Protein AF-A0A7K5N530-F1 (afdb_monomer)

Foldseek 3Di:
DVVLLVVLQVLLCLQPVHGPPLQPDPVVVVVDLLPDQFDFNDDDFDPQSRVSSVLSGDNDPVSRDDPVVSCVRPCNVPQPDDPVVCVVLVVVLVVVVVVVVVVPPDDDDDDDDDDDDDDDDDPDPDDPPDPPDDDDDDDDDDDDDDDDDDDDDPPDDPGDPRPPRSCVRRNVVGDDD

pLDDT: mean 72.59, std 26.07, range [29.81, 98.44]

Sequence (177 aa):
QADIWSLGITAIELAKGEPPHSELHPMKVLFLIPKNNPPTLEGNFSKSLKEFVEACLNKDPSFRPTAKELLKHKFILRNSKKTSYLTDLIDRHKRWKSEQSHDDSSSDDSDTEPDGQASGGSDSGEWIFTIREKDPKNLENGAAQPLELQRNKEKDIPKRPLSQCLSTVISPLFAEV

Structure (mmCIF, N/CA/C/O backbone):
data_AF-A0A7K5N530-F1
#
_entry.id   AF-A0A7K5N530-F1
#
loop_
_atom_site.group_PDB
_atom_site.id
_atom_site.type_symbol
_atom_site.label_atom_id
_atom_site.label_alt_id
_atom_site.label_comp_id
_atom_site.label_asym_id
_atom_site.label_entity_id
_atom_site.label_seq_id
_atom_site.pdbx_PDB_ins_code
_atom_site.Cartn_x
_atom_site.Cartn_y
_atom_site.Cartn_z
_atom_site.occupancy
_atom_site.B_iso_or_equiv
_atom_site.auth_seq_id
_atom_site.auth_comp_id
_atom_site.auth_asym_id
_atom_site.auth_atom_id
_atom_site.pdbx_PDB_model_num
ATOM 1 N N . GLN A 1 1 ? -4.501 -2.580 -14.021 1.00 87.88 1 GLN A N 1
ATOM 2 C CA . GLN A 1 1 ? -3.514 -3.390 -13.261 1.00 87.88 1 GLN A CA 1
ATOM 3 C C . GLN A 1 1 ? -2.222 -2.652 -12.935 1.00 87.88 1 GLN A C 1
ATOM 5 O O . GLN A 1 1 ? -1.605 -2.955 -11.916 1.00 87.88 1 GLN A O 1
ATOM 10 N N . ALA A 1 2 ? -1.803 -1.679 -13.751 1.00 95.38 2 ALA A N 1
ATOM 11 C CA . ALA A 1 2 ? -0.758 -0.742 -13.342 1.00 95.38 2 ALA A CA 1
ATOM 12 C C . ALA A 1 2 ? -1.137 -0.019 -12.033 1.00 95.38 2 ALA A C 1
ATOM 14 O O . ALA A 1 2 ? -0.316 0.054 -11.129 1.00 95.38 2 ALA A O 1
ATOM 15 N N . ASP A 1 3 ? -2.405 0.374 -11.872 1.00 97.75 3 ASP A N 1
ATOM 16 C CA . ASP A 1 3 ? -2.883 1.084 -10.672 1.00 97.75 3 ASP A CA 1
ATOM 17 C C . ASP A 1 3 ? -2.709 0.287 -9.374 1.00 97.75 3 ASP A C 1
ATOM 19 O O . ASP A 1 3 ? -2.384 0.857 -8.341 1.00 97.75 3 ASP A O 1
ATOM 23 N N . ILE A 1 4 ? -2.876 -1.040 -9.422 1.00 98.44 4 ILE A N 1
ATOM 24 C CA . ILE A 1 4 ? -2.679 -1.912 -8.255 1.00 98.44 4 ILE A CA 1
ATOM 25 C C . ILE A 1 4 ? -1.206 -1.944 -7.843 1.00 98.44 4 ILE A C 1
ATOM 27 O O . ILE A 1 4 ? -0.894 -1.936 -6.656 1.00 98.44 4 ILE A O 1
ATOM 31 N N . TRP A 1 5 ? -0.293 -1.909 -8.814 1.00 97.25 5 TRP A N 1
ATOM 32 C CA . TRP A 1 5 ? 1.129 -1.776 -8.514 1.00 97.25 5 TRP A CA 1
ATOM 33 C C . TRP A 1 5 ? 1.430 -0.423 -7.877 1.00 97.25 5 TRP A C 1
ATOM 35 O O . TRP A 1 5 ? 2.069 -0.374 -6.829 1.00 97.25 5 TRP A O 1
ATOM 45 N N . SER A 1 6 ? 0.927 0.665 -8.464 1.00 98.00 6 SER A N 1
ATOM 46 C CA . SER A 1 6 ? 1.094 2.007 -7.901 1.00 98.00 6 SER A CA 1
ATOM 47 C C . SER A 1 6 ? 0.535 2.096 -6.479 1.00 98.00 6 SER A C 1
ATOM 49 O O . SER A 1 6 ? 1.193 2.658 -5.613 1.00 98.00 6 SER A O 1
ATOM 51 N N . LEU A 1 7 ? -0.603 1.451 -6.197 1.00 98.38 7 LEU A N 1
ATOM 52 C CA . LEU A 1 7 ? -1.159 1.341 -4.847 1.00 98.38 7 LEU A CA 1
ATOM 53 C C . LEU A 1 7 ? -0.202 0.636 -3.873 1.00 98.38 7 LEU A C 1
ATOM 55 O O . LEU A 1 7 ? -0.048 1.090 -2.743 1.00 98.38 7 LEU A O 1
ATOM 59 N N . GLY A 1 8 ? 0.455 -0.448 -4.296 1.00 98.25 8 GLY A N 1
ATOM 60 C CA . GLY A 1 8 ? 1.469 -1.130 -3.486 1.00 98.25 8 GLY A CA 1
ATO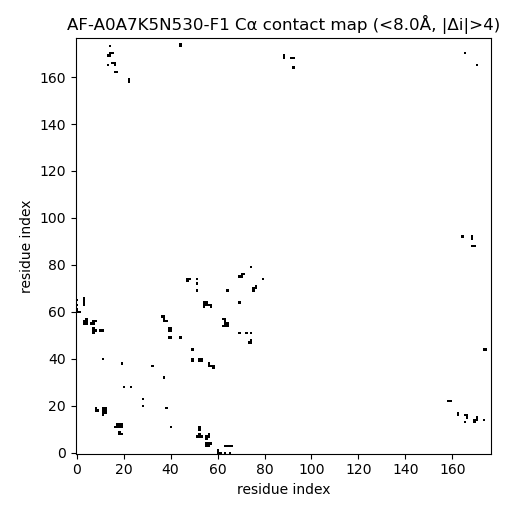M 61 C C . GLY A 1 8 ? 2.666 -0.231 -3.163 1.00 98.25 8 GLY A C 1
ATOM 62 O O . GLY A 1 8 ? 3.131 -0.211 -2.024 1.00 98.25 8 GLY A O 1
ATOM 63 N N . ILE A 1 9 ? 3.119 0.566 -4.137 1.00 98.00 9 ILE A N 1
ATOM 64 C CA . ILE A 1 9 ? 4.182 1.561 -3.932 1.00 98.00 9 ILE A CA 1
ATOM 65 C C . ILE A 1 9 ? 3.728 2.657 -2.960 1.00 98.00 9 ILE A C 1
ATOM 67 O O . ILE A 1 9 ? 4.447 2.946 -2.005 1.00 98.00 9 ILE A O 1
ATOM 71 N N . THR A 1 10 ? 2.522 3.204 -3.133 1.00 97.94 10 THR A N 1
ATOM 72 C CA . THR A 1 10 ? 1.941 4.190 -2.207 1.00 97.94 10 THR A CA 1
ATOM 73 C C . THR A 1 10 ? 1.761 3.613 -0.803 1.00 97.94 10 THR A C 1
ATOM 75 O O . THR A 1 10 ? 1.961 4.316 0.179 1.00 97.94 10 THR A O 1
ATOM 78 N N . ALA A 1 11 ? 1.432 2.328 -0.657 1.00 97.62 11 ALA A N 1
ATOM 79 C CA . ALA A 1 11 ? 1.348 1.694 0.657 1.00 97.62 11 ALA A CA 1
ATOM 80 C C . ALA A 1 11 ? 2.715 1.644 1.366 1.00 97.62 11 ALA A C 1
ATOM 82 O O . ALA A 1 11 ? 2.782 1.894 2.570 1.00 97.62 11 ALA A O 1
ATOM 83 N N . ILE A 1 12 ? 3.803 1.374 0.630 1.00 97.38 12 ILE A N 1
ATOM 84 C CA . ILE A 1 12 ? 5.170 1.476 1.168 1.00 97.38 12 ILE A CA 1
ATOM 85 C C . ILE A 1 12 ? 5.486 2.927 1.550 1.00 97.38 12 ILE A C 1
ATOM 87 O O . ILE A 1 12 ? 5.998 3.169 2.640 1.00 97.38 12 ILE A O 1
ATOM 91 N N . GLU A 1 13 ? 5.145 3.885 0.690 1.00 96.69 13 GLU A N 1
ATOM 92 C CA . GLU A 1 13 ? 5.354 5.315 0.937 1.00 96.69 13 GLU A CA 1
ATOM 93 C C . GLU A 1 13 ? 4.599 5.808 2.177 1.00 96.69 13 GLU A C 1
ATOM 95 O O . GLU A 1 13 ? 5.169 6.516 2.997 1.00 96.69 13 GLU A O 1
ATOM 100 N N . LEU A 1 14 ? 3.352 5.386 2.390 1.00 95.75 14 LEU A N 1
ATOM 101 C CA . LEU A 1 14 ? 2.593 5.735 3.594 1.00 95.75 14 LEU A CA 1
ATOM 102 C C . LEU A 1 14 ? 3.212 5.144 4.867 1.00 95.75 14 LEU A C 1
ATOM 104 O O . LEU A 1 14 ? 3.132 5.759 5.929 1.00 95.75 14 LEU A O 1
ATOM 108 N N . ALA A 1 15 ? 3.818 3.959 4.768 1.00 94.25 15 ALA A N 1
ATOM 109 C CA . ALA A 1 15 ? 4.443 3.278 5.897 1.00 94.25 15 ALA A CA 1
ATOM 110 C C . ALA A 1 15 ? 5.839 3.833 6.231 1.00 94.25 15 ALA A C 1
ATOM 112 O O . ALA A 1 15 ? 6.215 3.877 7.401 1.00 94.25 15 ALA A O 1
ATOM 113 N N . LYS A 1 16 ? 6.615 4.237 5.216 1.00 93.56 16 LYS A N 1
ATOM 114 C CA . LYS A 1 16 ? 8.021 4.659 5.361 1.00 93.56 16 LYS A CA 1
ATOM 115 C C . LYS A 1 16 ? 8.254 6.164 5.187 1.00 93.56 16 LYS A C 1
ATOM 117 O O . LYS A 1 16 ? 9.320 6.648 5.543 1.00 93.56 16 LYS A O 1
ATOM 122 N N . GLY A 1 17 ? 7.282 6.892 4.647 1.00 92.88 17 GLY A N 1
ATOM 123 C CA . GLY A 1 17 ? 7.364 8.312 4.289 1.00 92.88 17 GLY A CA 1
ATOM 124 C C . GLY A 1 17 ? 7.880 8.590 2.872 1.00 92.88 17 GLY A C 1
ATOM 125 O O . GLY A 1 17 ? 7.792 9.728 2.420 1.00 92.88 17 GLY A O 1
ATOM 126 N N . GLU A 1 18 ? 8.402 7.581 2.171 1.00 92.19 18 GLU A N 1
ATOM 127 C CA . GLU A 1 18 ? 8.969 7.720 0.827 1.00 92.19 18 GLU A CA 1
ATOM 128 C C . GLU A 1 18 ? 8.825 6.430 0.000 1.00 92.19 18 GLU A C 1
ATOM 130 O O . GLU A 1 18 ? 8.803 5.327 0.567 1.00 92.19 18 GLU A O 1
ATOM 135 N N . PRO A 1 19 ? 8.723 6.534 -1.337 1.00 94.62 19 PRO A N 1
ATOM 136 C CA . PRO A 1 19 ? 8.688 5.365 -2.204 1.00 94.62 19 PRO A CA 1
ATOM 137 C C . PRO A 1 19 ? 10.065 4.676 -2.274 1.00 94.62 19 PRO A C 1
ATOM 139 O O . PRO A 1 19 ? 11.092 5.294 -1.992 1.00 94.62 19 PRO A O 1
ATOM 142 N N . PRO A 1 20 ? 10.130 3.404 -2.708 1.00 93.75 20 PRO A N 1
ATOM 143 C CA . PRO A 1 20 ? 11.403 2.740 -2.971 1.00 93.75 20 PRO A CA 1
ATOM 144 C C . PRO A 1 20 ? 12.244 3.514 -3.995 1.00 93.75 20 PRO A C 1
ATOM 146 O O . PRO A 1 20 ? 11.717 3.947 -5.021 1.00 93.75 20 PRO A O 1
ATOM 149 N N . HIS A 1 21 ? 13.554 3.606 -3.754 1.00 92.38 21 HIS A N 1
ATOM 150 C CA . HIS A 1 21 ? 14.516 4.307 -4.614 1.00 92.38 21 HIS A CA 1
ATOM 151 C C . HIS A 1 21 ? 14.288 5.829 -4.733 1.00 92.38 21 HIS A C 1
ATOM 153 O O . HIS A 1 21 ? 14.667 6.419 -5.750 1.00 92.38 21 HIS A O 1
ATOM 159 N N . SER A 1 22 ? 13.664 6.466 -3.737 1.00 92.00 22 SER A N 1
ATOM 160 C CA . SER A 1 22 ? 13.428 7.920 -3.684 1.00 92.00 22 SER A CA 1
ATOM 161 C C . SER A 1 22 ? 14.713 8.747 -3.826 1.00 92.00 22 SER A C 1
ATOM 163 O O . SER A 1 22 ? 14.685 9.869 -4.335 1.00 92.00 22 SER A O 1
ATOM 165 N N . GLU A 1 23 ? 15.846 8.183 -3.418 1.00 91.81 23 GLU A N 1
ATOM 166 C CA . GLU A 1 23 ? 17.178 8.775 -3.458 1.00 91.81 23 GLU A CA 1
ATOM 167 C C . GLU A 1 23 ? 17.855 8.697 -4.837 1.00 91.81 23 GLU A C 1
ATOM 169 O O . GLU A 1 23 ? 18.857 9.373 -5.085 1.00 91.81 23 GLU A O 1
ATOM 174 N N . LEU A 1 24 ? 17.339 7.865 -5.747 1.00 92.56 24 LEU A N 1
ATOM 175 C CA . LEU A 1 24 ? 17.930 7.661 -7.065 1.00 92.56 24 LEU A CA 1
ATOM 176 C C . LEU A 1 24 ? 17.398 8.665 -8.092 1.00 92.56 24 LEU A C 1
ATOM 178 O O . LEU A 1 24 ? 16.233 9.053 -8.095 1.00 92.56 24 LEU A O 1
ATOM 182 N N . HIS A 1 25 ? 18.251 9.027 -9.055 1.00 94.50 25 HIS A N 1
ATOM 183 C CA . HIS A 1 25 ? 17.836 9.856 -10.185 1.00 94.50 25 HIS A CA 1
ATOM 184 C C . HIS A 1 25 ? 16.708 9.166 -10.987 1.00 94.50 25 HIS A C 1
ATOM 186 O O . HIS A 1 25 ? 16.870 7.987 -11.329 1.00 94.50 25 HIS A O 1
ATOM 192 N N . PRO A 1 26 ? 15.621 9.864 -11.384 1.00 92.62 26 PRO A N 1
ATOM 193 C CA . PRO A 1 26 ? 14.459 9.248 -12.039 1.00 92.62 26 PRO A CA 1
ATOM 194 C C . PRO A 1 26 ? 14.813 8.382 -13.256 1.00 92.62 26 PRO A C 1
ATOM 196 O O . PRO A 1 26 ? 14.324 7.263 -13.390 1.00 92.62 26 PRO A O 1
ATOM 199 N N . MET A 1 27 ? 15.757 8.840 -14.087 1.00 94.56 27 MET A N 1
ATOM 200 C CA . MET A 1 27 ? 16.232 8.077 -15.253 1.00 94.56 27 MET A CA 1
ATOM 201 C C . MET A 1 27 ? 16.867 6.726 -14.887 1.00 94.56 27 MET A C 1
ATOM 203 O O . MET A 1 27 ? 16.755 5.774 -15.652 1.00 94.56 27 MET A O 1
ATOM 207 N N . LYS A 1 28 ? 17.514 6.606 -13.718 1.00 93.25 28 LYS A N 1
ATOM 208 C CA . LYS A 1 28 ? 18.101 5.340 -13.250 1.00 93.25 28 LYS A CA 1
ATOM 209 C C . LYS A 1 28 ? 17.006 4.347 -12.858 1.00 93.25 28 LYS A C 1
ATOM 211 O O . LYS A 1 28 ? 17.108 3.159 -13.164 1.00 93.25 28 LYS A O 1
ATOM 216 N N . VAL A 1 29 ? 15.946 4.839 -12.220 1.00 92.44 29 VAL A N 1
ATOM 217 C CA . VAL A 1 29 ? 14.825 4.026 -11.729 1.00 92.44 29 VAL A CA 1
ATOM 218 C C . VAL A 1 29 ? 14.077 3.338 -12.878 1.00 92.44 29 VAL A C 1
ATOM 220 O O . VAL A 1 29 ? 13.696 2.175 -12.732 1.00 92.44 29 VAL A O 1
ATOM 223 N N . LEU A 1 30 ? 13.971 3.988 -14.046 1.00 91.44 30 LEU A N 1
ATOM 224 C CA . LEU A 1 30 ? 13.354 3.413 -15.254 1.00 91.44 30 LEU A CA 1
ATOM 225 C C . LEU A 1 30 ? 13.984 2.077 -15.683 1.00 91.44 30 LEU A C 1
ATOM 227 O O . LEU A 1 30 ? 13.286 1.198 -16.181 1.00 91.44 30 LEU A O 1
ATOM 231 N N . PHE A 1 31 ? 15.288 1.897 -15.457 1.00 92.56 31 PHE A N 1
ATOM 232 C CA . PHE A 1 31 ? 15.985 0.648 -15.779 1.00 92.56 31 PHE A CA 1
ATOM 233 C C . PHE A 1 31 ? 15.973 -0.365 -14.632 1.00 92.56 31 PHE A C 1
ATOM 235 O O . PHE A 1 31 ? 16.091 -1.566 -14.882 1.00 92.56 31 PHE A O 1
ATOM 242 N N . LEU A 1 32 ? 15.852 0.099 -13.386 1.00 90.75 32 LEU A N 1
ATOM 243 C CA . LEU A 1 32 ? 15.886 -0.763 -12.204 1.00 90.75 32 LEU A CA 1
ATOM 244 C C . LEU A 1 32 ? 14.557 -1.478 -11.968 1.00 90.75 32 LEU A C 1
ATOM 246 O O . LEU A 1 32 ? 14.574 -2.671 -11.679 1.00 90.75 32 LEU A O 1
ATOM 250 N N . ILE A 1 33 ? 13.419 -0.793 -12.124 1.00 91.88 33 ILE A N 1
ATOM 251 C CA . ILE A 1 33 ? 12.095 -1.379 -11.844 1.00 91.88 33 ILE A CA 1
ATOM 252 C C . ILE A 1 33 ? 11.833 -2.652 -12.673 1.00 91.88 33 ILE A C 1
ATOM 254 O O . ILE A 1 33 ? 11.419 -3.659 -12.091 1.00 91.88 33 ILE A O 1
ATOM 258 N N . PRO A 1 34 ? 12.094 -2.684 -13.997 1.00 90.38 34 PRO A N 1
ATOM 259 C CA . PRO A 1 34 ? 11.862 -3.901 -14.771 1.00 90.38 34 PRO A CA 1
ATOM 260 C C . PRO A 1 34 ? 12.809 -5.045 -14.377 1.00 90.38 34 PRO A C 1
ATOM 262 O O . PRO A 1 34 ? 12.386 -6.204 -14.338 1.00 90.38 34 PRO A O 1
ATOM 265 N N . LYS A 1 35 ? 14.074 -4.725 -14.059 1.00 90.12 35 LYS A N 1
ATOM 266 C CA . LYS A 1 35 ? 15.154 -5.701 -13.826 1.00 90.12 35 LYS A CA 1
ATOM 267 C C . LYS A 1 35 ? 15.143 -6.311 -12.427 1.00 90.12 35 LYS A C 1
ATOM 269 O O . LYS A 1 35 ? 15.355 -7.511 -12.289 1.00 90.12 35 LYS A O 1
ATOM 274 N N . ASN A 1 36 ? 14.905 -5.504 -11.401 1.00 92.19 36 ASN A N 1
ATOM 275 C CA . ASN A 1 36 ? 14.986 -5.948 -10.014 1.00 92.19 36 ASN A CA 1
ATOM 276 C C . ASN A 1 36 ? 13.735 -6.724 -9.604 1.00 92.19 36 ASN A C 1
ATOM 278 O O . ASN A 1 36 ? 12.671 -6.580 -10.208 1.00 92.19 36 ASN A O 1
ATOM 282 N N . ASN A 1 37 ? 13.843 -7.524 -8.546 1.00 94.56 37 ASN A N 1
ATOM 283 C CA . ASN A 1 37 ? 12.669 -8.098 -7.893 1.00 94.56 37 ASN A CA 1
ATOM 284 C C . ASN A 1 37 ? 11.738 -6.986 -7.375 1.00 94.56 37 ASN A C 1
ATOM 286 O O . ASN A 1 37 ? 12.206 -5.869 -7.131 1.00 94.56 37 ASN A O 1
ATOM 290 N N . PRO A 1 38 ? 10.429 -7.259 -7.230 1.00 95.00 38 PRO A N 1
ATOM 291 C CA . PRO A 1 38 ? 9.513 -6.283 -6.662 1.00 95.00 38 PRO A CA 1
ATOM 292 C C . PRO A 1 38 ? 9.966 -5.822 -5.275 1.00 95.00 38 PRO A C 1
ATOM 294 O O . PRO A 1 38 ? 10.528 -6.625 -4.526 1.00 95.00 38 PRO A O 1
ATOM 297 N N . PRO A 1 39 ? 9.728 -4.551 -4.918 1.00 95.44 39 PRO A N 1
ATOM 298 C CA . PRO A 1 39 ? 10.068 -4.072 -3.592 1.00 95.44 39 PRO A CA 1
ATOM 299 C C . PRO A 1 39 ? 9.186 -4.738 -2.529 1.00 95.44 39 PRO A C 1
ATOM 301 O O . PRO A 1 39 ? 8.001 -4.986 -2.747 1.00 95.44 39 PRO A O 1
ATOM 304 N N . THR A 1 40 ? 9.769 -4.995 -1.363 1.00 96.00 40 THR A N 1
ATOM 305 C CA . THR A 1 40 ? 9.098 -5.558 -0.186 1.00 96.00 40 THR A CA 1
ATOM 306 C C . THR A 1 40 ? 9.021 -4.519 0.930 1.00 96.00 40 THR A C 1
ATOM 308 O O . THR A 1 40 ? 9.853 -3.613 1.030 1.00 96.00 40 THR A O 1
ATOM 311 N N . LEU A 1 41 ? 8.003 -4.630 1.790 1.00 96.06 41 LEU A N 1
ATOM 312 C CA . LEU A 1 41 ? 7.898 -3.786 2.978 1.00 96.06 41 LEU A CA 1
ATOM 313 C C . LEU A 1 41 ? 8.742 -4.367 4.123 1.00 96.06 41 LEU A C 1
ATOM 315 O O . LEU A 1 41 ? 8.293 -5.227 4.886 1.00 96.06 41 LEU A O 1
ATOM 319 N N . GLU A 1 42 ? 9.968 -3.869 4.239 1.00 92.38 42 GLU A N 1
ATOM 320 C CA . GLU A 1 42 ? 10.908 -4.216 5.309 1.00 92.38 42 GLU A CA 1
ATOM 321 C C . GLU A 1 42 ? 10.636 -3.442 6.609 1.00 92.38 42 GLU A C 1
ATOM 323 O O . GLU A 1 42 ? 10.088 -2.342 6.585 1.00 92.38 42 GLU A O 1
ATOM 328 N N . GLY A 1 43 ? 11.061 -3.996 7.749 1.00 92.69 43 GLY A N 1
ATOM 329 C CA . GLY A 1 43 ? 10.919 -3.372 9.072 1.00 92.69 43 GLY A CA 1
ATOM 330 C C . GLY A 1 43 ? 9.798 -3.960 9.936 1.00 92.69 43 GLY A C 1
ATOM 331 O O . GLY A 1 43 ? 9.229 -5.015 9.624 1.00 92.69 43 GLY A O 1
ATOM 332 N N . ASN A 1 44 ? 9.502 -3.292 11.054 1.00 94.62 44 ASN A N 1
ATOM 333 C CA . ASN A 1 44 ? 8.550 -3.765 12.061 1.00 94.62 44 ASN A CA 1
ATOM 334 C C . ASN A 1 44 ? 7.105 -3.350 11.732 1.00 94.62 44 ASN A C 1
ATOM 336 O O . ASN A 1 44 ? 6.521 -2.498 12.390 1.00 94.62 44 ASN A O 1
ATOM 340 N N . PHE A 1 45 ? 6.548 -3.950 10.681 1.00 95.88 45 PHE A N 1
ATOM 341 C CA . PHE A 1 45 ? 5.160 -3.755 10.258 1.00 95.88 45 PHE A CA 1
ATOM 342 C C . PHE A 1 45 ? 4.351 -5.042 10.407 1.00 95.88 45 PHE A C 1
ATOM 344 O O . PHE A 1 45 ? 4.901 -6.143 10.288 1.00 95.88 45 PHE A O 1
ATOM 351 N N . SER A 1 46 ? 3.032 -4.911 10.590 1.00 96.25 46 SER A N 1
ATOM 352 C CA . SER A 1 46 ? 2.144 -6.072 10.710 1.00 96.25 46 SER A CA 1
ATOM 353 C C . SER A 1 46 ? 2.272 -7.006 9.502 1.00 96.25 46 SER A C 1
ATOM 355 O O . SER A 1 46 ? 2.342 -6.566 8.348 1.00 96.25 46 SER A O 1
ATOM 357 N N . LYS A 1 47 ? 2.231 -8.322 9.750 1.00 96.44 47 LYS A N 1
ATOM 358 C CA . LYS A 1 47 ? 2.293 -9.337 8.685 1.00 96.44 47 LYS A CA 1
ATOM 359 C C . LYS A 1 47 ? 1.233 -9.096 7.605 1.00 96.44 47 LYS A C 1
ATOM 361 O O . LYS A 1 47 ? 1.517 -9.219 6.422 1.00 96.44 47 LYS A O 1
ATOM 366 N N . SER A 1 48 ? 0.030 -8.685 8.015 1.00 96.81 48 SER A N 1
ATOM 367 C CA . SER A 1 48 ? -1.073 -8.419 7.088 1.00 96.81 48 SER A CA 1
ATOM 368 C C . SER A 1 48 ? -0.791 -7.268 6.117 1.00 96.81 48 SER A C 1
ATOM 370 O O . SER A 1 48 ? -1.223 -7.339 4.969 1.00 96.81 48 SER A O 1
ATOM 372 N N . LEU A 1 49 ? -0.056 -6.235 6.548 1.00 97.62 49 LEU A N 1
ATOM 373 C CA . LEU A 1 49 ? 0.354 -5.134 5.676 1.00 97.62 49 LEU A CA 1
ATOM 374 C C . LEU A 1 49 ? 1.441 -5.591 4.696 1.00 97.62 49 LEU A C 1
ATOM 376 O O . LEU A 1 49 ? 1.356 -5.275 3.513 1.00 97.62 49 LEU A O 1
ATOM 380 N N . LYS A 1 50 ? 2.414 -6.389 5.156 1.00 97.94 50 LYS A N 1
ATOM 381 C CA . LYS A 1 50 ? 3.441 -6.974 4.277 1.00 97.94 50 LYS A CA 1
ATOM 382 C C . LYS A 1 50 ? 2.816 -7.851 3.186 1.00 97.94 50 LYS A C 1
ATOM 384 O O . LYS A 1 50 ? 3.116 -7.652 2.015 1.00 97.94 50 LYS A O 1
ATOM 389 N N . GLU A 1 51 ? 1.877 -8.725 3.558 1.00 97.88 51 GLU A N 1
ATOM 390 C CA . GLU A 1 51 ? 1.111 -9.563 2.618 1.00 97.88 51 GLU A CA 1
ATOM 391 C C . GLU A 1 51 ? 0.283 -8.713 1.628 1.00 97.88 51 GLU A C 1
ATOM 393 O O . GLU A 1 51 ? 0.201 -9.039 0.447 1.00 97.88 51 GLU A O 1
ATOM 398 N N . PHE A 1 52 ? -0.304 -7.593 2.078 1.00 98.44 52 PHE A N 1
ATOM 399 C CA . PHE A 1 52 ? -1.049 -6.675 1.203 1.00 98.44 52 PHE A CA 1
ATOM 400 C C . PHE A 1 52 ? -0.146 -6.012 0.153 1.00 98.44 52 PHE A C 1
ATOM 402 O O . PHE A 1 52 ? -0.518 -5.926 -1.018 1.00 98.44 52 PHE A O 1
ATOM 409 N N . VAL A 1 53 ? 1.039 -5.553 0.567 1.00 98.31 53 VAL A N 1
ATOM 410 C CA . VAL A 1 53 ? 2.038 -4.949 -0.327 1.00 98.31 53 VAL A CA 1
ATOM 411 C C . VAL A 1 53 ? 2.548 -5.981 -1.333 1.00 98.31 53 VAL A C 1
ATOM 413 O O . VAL A 1 53 ? 2.576 -5.700 -2.529 1.00 98.31 53 VAL A O 1
ATOM 416 N N . GLU A 1 54 ? 2.874 -7.191 -0.876 1.00 98.00 54 GLU A N 1
ATOM 417 C CA . GLU A 1 54 ? 3.327 -8.291 -1.734 1.00 98.00 54 GLU A CA 1
ATOM 418 C C . GLU A 1 54 ? 2.279 -8.665 -2.795 1.00 98.00 54 GLU A C 1
ATOM 420 O O . GLU A 1 54 ? 2.612 -8.801 -3.973 1.00 98.00 54 GLU A O 1
ATOM 425 N N . ALA A 1 55 ? 0.999 -8.746 -2.413 1.00 97.81 55 ALA A N 1
ATOM 426 C CA . ALA A 1 55 ? -0.090 -9.021 -3.350 1.00 97.81 55 ALA A CA 1
ATOM 427 C C . ALA A 1 55 ? -0.223 -7.934 -4.434 1.00 97.81 55 ALA A C 1
ATOM 429 O O . ALA A 1 55 ? -0.478 -8.242 -5.601 1.00 97.81 55 ALA A O 1
ATOM 430 N N . CYS A 1 56 ? -0.035 -6.662 -4.067 1.00 98.25 56 CYS A N 1
ATOM 431 C CA . CYS A 1 56 ? -0.061 -5.546 -5.014 1.00 98.25 56 CYS A CA 1
ATOM 432 C C . CYS A 1 56 ? 1.144 -5.559 -5.972 1.00 98.25 56 CYS A C 1
ATOM 434 O O . CYS A 1 56 ? 1.008 -5.235 -7.156 1.00 98.25 56 CYS A O 1
ATOM 436 N N . LEU A 1 57 ? 2.322 -5.937 -5.471 1.00 97.69 57 LEU A N 1
ATOM 437 C CA . LEU A 1 57 ? 3.606 -5.823 -6.164 1.00 97.69 57 LEU A CA 1
ATOM 438 C C . LEU A 1 57 ? 4.043 -7.124 -6.850 1.00 97.69 57 LEU A C 1
ATOM 440 O O . LEU A 1 57 ? 5.215 -7.487 -6.855 1.00 97.69 57 LEU A O 1
ATOM 444 N N . ASN A 1 58 ? 3.115 -7.821 -7.504 1.00 96.25 58 ASN A N 1
ATOM 445 C CA . ASN A 1 58 ? 3.474 -8.962 -8.343 1.00 96.25 58 ASN A CA 1
ATOM 446 C C . ASN A 1 58 ? 3.998 -8.495 -9.716 1.00 96.25 58 ASN A C 1
ATOM 448 O O . ASN A 1 58 ? 3.410 -7.603 -10.336 1.00 96.25 58 ASN A O 1
ATOM 452 N N . LYS A 1 59 ? 5.092 -9.083 -10.227 1.00 92.88 59 LYS A N 1
ATOM 453 C CA . LYS A 1 59 ? 5.604 -8.753 -11.573 1.00 92.88 59 LYS A CA 1
ATOM 454 C C . LYS A 1 59 ? 4.572 -9.054 -12.656 1.00 92.88 59 LYS A C 1
ATOM 456 O O . LYS A 1 59 ? 4.407 -8.232 -13.553 1.00 92.88 59 LYS A O 1
ATOM 461 N N . ASP A 1 60 ? 3.870 -10.179 -12.547 1.00 95.31 60 ASP A N 1
ATOM 462 C CA . ASP A 1 60 ? 2.800 -10.531 -13.475 1.00 95.31 60 ASP A CA 1
ATOM 463 C C . ASP A 1 60 ? 1.527 -9.737 -13.123 1.00 95.31 60 ASP A C 1
ATOM 465 O O . ASP A 1 60 ? 0.986 -9.890 -12.021 1.00 95.31 60 ASP A O 1
ATOM 469 N N . PRO A 1 61 ? 1.015 -8.888 -14.032 1.00 96.31 61 PRO A N 1
ATOM 470 C CA . PRO A 1 61 ? -0.220 -8.143 -13.807 1.00 96.31 61 PRO A CA 1
ATOM 471 C C . PRO A 1 61 ? -1.441 -9.035 -13.556 1.00 96.31 61 PRO A C 1
ATOM 473 O O . PRO A 1 61 ? -2.383 -8.583 -12.907 1.00 96.31 61 PRO A O 1
ATOM 476 N N . SER A 1 62 ? -1.442 -10.270 -14.062 1.00 96.75 62 SER A N 1
ATOM 477 C CA . SER A 1 62 ? -2.567 -11.211 -13.963 1.00 96.75 62 SER A CA 1
ATOM 478 C C . SER A 1 62 ? -2.706 -11.805 -12.562 1.00 96.75 62 SER A C 1
ATOM 480 O O . SER A 1 62 ? -3.813 -12.133 -12.147 1.00 96.75 62 SER A O 1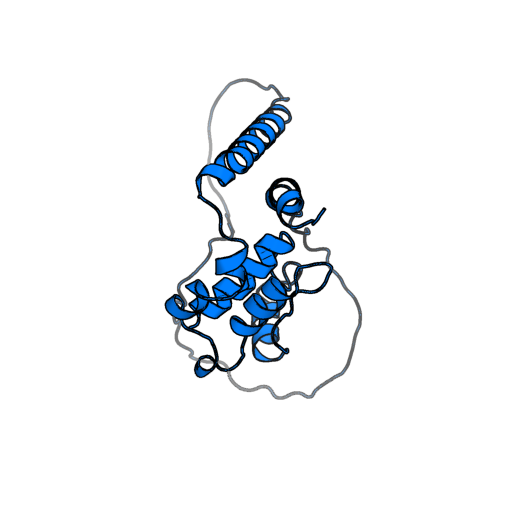
ATOM 482 N N . PHE A 1 63 ? -1.598 -11.910 -11.818 1.00 97.06 63 PHE A N 1
ATOM 483 C CA . PHE A 1 63 ? -1.599 -12.397 -10.434 1.00 97.06 63 PHE A CA 1
ATOM 484 C C . PHE A 1 63 ? -1.904 -11.310 -9.403 1.00 97.06 63 PHE A C 1
ATOM 486 O O . PHE A 1 63 ? -2.074 -11.614 -8.223 1.00 97.06 63 PHE A O 1
ATOM 493 N N . ARG A 1 64 ? -1.993 -10.043 -9.819 1.00 98.25 64 ARG A N 1
ATOM 494 C CA . ARG A 1 64 ? -2.413 -8.967 -8.921 1.00 98.25 64 ARG A CA 1
ATOM 495 C C . ARG A 1 64 ? -3.928 -9.048 -8.708 1.00 98.25 64 ARG A C 1
ATOM 497 O O . ARG A 1 64 ? -4.666 -9.119 -9.691 1.00 98.25 64 ARG A O 1
ATOM 504 N N . PRO A 1 65 ? -4.427 -8.967 -7.469 1.00 98.12 65 PRO A N 1
ATOM 505 C CA . PRO A 1 65 ? -5.859 -8.894 -7.216 1.00 98.12 65 PRO A CA 1
ATOM 506 C C . PRO A 1 65 ? -6.452 -7.594 -7.770 1.00 98.12 65 PRO A C 1
ATOM 508 O O . PRO A 1 65 ? -5.786 -6.563 -7.888 1.00 98.12 65 PRO A O 1
ATOM 511 N N . THR A 1 66 ? -7.740 -7.619 -8.076 1.00 98.38 66 THR A N 1
ATOM 512 C CA . THR A 1 66 ? -8.506 -6.417 -8.407 1.00 98.38 66 THR A CA 1
ATOM 513 C C . THR A 1 66 ? -8.704 -5.537 -7.170 1.00 98.38 66 THR A C 1
ATOM 515 O O . THR A 1 66 ? -8.688 -6.007 -6.031 1.00 98.38 66 THR A O 1
ATOM 518 N N . ALA A 1 67 ? -9.003 -4.251 -7.373 1.00 98.12 67 ALA A N 1
ATOM 519 C CA . ALA A 1 67 ? -9.324 -3.344 -6.267 1.00 98.12 67 ALA A CA 1
ATOM 520 C C . ALA A 1 67 ? -10.490 -3.867 -5.401 1.00 98.12 67 ALA A C 1
ATOM 522 O O . ALA A 1 67 ? -10.458 -3.773 -4.175 1.00 98.12 67 ALA A O 1
ATOM 523 N N . LYS A 1 68 ? -11.498 -4.491 -6.028 1.00 98.06 68 LYS A N 1
ATOM 524 C CA . LYS A 1 68 ? -12.650 -5.087 -5.333 1.00 98.06 68 LYS A CA 1
ATOM 525 C C . LYS A 1 68 ? -12.251 -6.260 -4.431 1.00 98.06 68 LYS A C 1
ATOM 527 O O . LYS A 1 68 ? -12.870 -6.460 -3.388 1.00 98.06 68 LYS A O 1
ATOM 532 N N . GLU A 1 69 ? -11.244 -7.034 -4.821 1.00 98.00 69 GLU A N 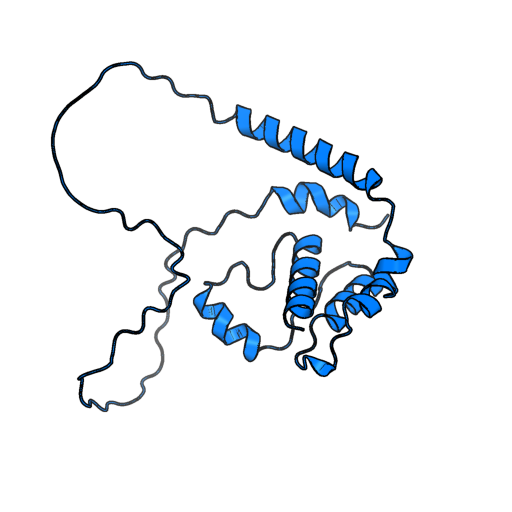1
ATOM 533 C CA . GLU A 1 69 ? -10.700 -8.126 -4.007 1.00 98.00 69 GLU A CA 1
ATOM 534 C C . GLU A 1 69 ? -9.815 -7.593 -2.879 1.00 98.00 69 GLU A C 1
ATOM 536 O O . GLU A 1 69 ? -9.938 -8.057 -1.746 1.00 98.00 69 GLU A O 1
ATOM 541 N N . LEU A 1 70 ? -9.007 -6.560 -3.139 1.00 98.06 70 LEU A N 1
ATOM 542 C CA . LEU A 1 70 ? -8.181 -5.910 -2.115 1.00 98.06 70 LEU A CA 1
ATOM 543 C C . LEU A 1 70 ? -9.002 -5.282 -0.986 1.00 98.06 70 LEU A C 1
ATOM 545 O O . LEU A 1 70 ? -8.575 -5.329 0.166 1.00 98.06 70 LEU A O 1
ATOM 549 N N . LEU A 1 71 ? -10.208 -4.778 -1.269 1.00 97.81 71 LEU A N 1
ATOM 550 C CA . LEU A 1 71 ? -11.135 -4.310 -0.227 1.00 97.81 71 LEU A CA 1
ATOM 551 C C . LEU A 1 71 ? -11.526 -5.413 0.772 1.00 97.81 71 LEU A C 1
ATOM 553 O O . LEU A 1 71 ? -11.916 -5.116 1.899 1.00 97.81 71 LEU A O 1
ATOM 557 N N . LYS A 1 72 ? -11.408 -6.686 0.379 1.00 97.75 72 LYS A N 1
ATOM 558 C CA . LYS A 1 72 ? -11.648 -7.855 1.236 1.00 97.75 72 LYS A CA 1
ATOM 559 C C . LYS A 1 72 ? -10.360 -8.422 1.840 1.00 97.75 72 LYS A C 1
ATOM 561 O O . LYS A 1 72 ? -10.406 -9.442 2.526 1.00 97.75 72 LYS A O 1
ATOM 566 N N . HIS A 1 73 ? -9.207 -7.806 1.584 1.00 98.25 73 HIS A N 1
ATOM 567 C CA . HIS A 1 73 ? -7.937 -8.269 2.125 1.00 98.25 73 HIS A CA 1
ATOM 568 C C . HIS A 1 73 ? -7.920 -8.147 3.655 1.00 98.25 73 HIS A C 1
ATOM 570 O O . HIS A 1 73 ? -8.461 -7.197 4.224 1.00 98.25 73 HIS A O 1
ATOM 576 N N . LYS A 1 74 ? -7.245 -9.085 4.334 1.00 96.56 74 LYS A N 1
ATOM 577 C CA . LYS A 1 74 ? -7.185 -9.156 5.807 1.00 96.56 74 LYS A CA 1
ATOM 578 C C . LYS A 1 74 ? -6.717 -7.844 6.441 1.00 96.56 74 LYS A C 1
ATOM 580 O O . LYS A 1 74 ? -7.225 -7.467 7.490 1.00 96.56 74 LYS A O 1
ATOM 585 N N . PHE A 1 75 ? -5.768 -7.162 5.796 1.00 97.38 75 PHE A N 1
ATOM 586 C CA . PHE A 1 75 ? -5.262 -5.860 6.234 1.00 97.38 75 PHE A CA 1
ATOM 587 C C . PHE A 1 75 ? -6.363 -4.792 6.278 1.00 97.38 75 PHE A C 1
ATOM 589 O O . PHE A 1 75 ? -6.526 -4.138 7.303 1.00 97.38 75 PHE A O 1
ATOM 596 N N . ILE A 1 76 ? -7.146 -4.659 5.204 1.00 97.50 76 ILE A N 1
ATOM 597 C CA . ILE A 1 76 ? -8.227 -3.672 5.102 1.00 97.50 76 ILE A CA 1
ATOM 598 C C . ILE A 1 76 ? -9.343 -4.027 6.088 1.00 97.50 76 ILE A C 1
ATOM 600 O O . ILE A 1 76 ? -9.714 -3.214 6.927 1.00 97.50 76 ILE A O 1
ATOM 604 N N . LEU A 1 77 ? -9.809 -5.278 6.083 1.00 96.31 77 LEU A N 1
ATOM 605 C CA . LEU A 1 77 ? -10.917 -5.699 6.947 1.00 96.31 77 LEU A CA 1
ATOM 606 C C . LEU A 1 77 ? -10.624 -5.560 8.448 1.00 96.31 77 LEU A C 1
ATOM 608 O O . LEU A 1 77 ? -11.544 -5.298 9.217 1.00 96.31 77 LEU A O 1
ATOM 612 N N . ARG A 1 78 ? -9.371 -5.757 8.879 1.00 94.12 78 ARG A N 1
ATOM 613 C CA . ARG A 1 78 ? -9.000 -5.672 10.301 1.00 94.12 78 ARG A CA 1
ATOM 614 C C . ARG A 1 78 ? -8.664 -4.258 10.760 1.00 94.12 78 ARG A C 1
ATOM 616 O O . ARG A 1 78 ? -8.927 -3.938 11.914 1.00 94.12 78 ARG A O 1
ATOM 623 N N . ASN A 1 79 ? -8.077 -3.437 9.889 1.00 92.50 79 ASN A N 1
ATOM 624 C CA . ASN A 1 79 ? -7.481 -2.163 10.301 1.00 92.50 79 ASN A CA 1
ATOM 625 C C . ASN A 1 79 ? -8.252 -0.930 9.812 1.00 92.50 79 ASN A C 1
ATOM 627 O O . ASN A 1 79 ? -8.048 0.159 10.349 1.00 92.50 79 ASN A O 1
ATOM 631 N N . SER A 1 80 ? -9.144 -1.059 8.823 1.00 93.31 80 SER A N 1
ATOM 632 C CA . SER A 1 80 ? -9.935 0.074 8.342 1.00 93.31 80 SER A CA 1
ATOM 633 C C . SER A 1 80 ? -10.968 0.513 9.381 1.00 93.31 80 SER A C 1
ATOM 635 O O . SER A 1 80 ? -11.872 -0.233 9.753 1.00 93.31 80 SER A O 1
ATOM 637 N N . LYS A 1 81 ? -10.840 1.764 9.828 1.00 93.81 81 LYS A N 1
ATOM 638 C CA . LYS A 1 81 ? -11.776 2.446 10.734 1.00 93.81 81 LYS A CA 1
ATOM 639 C C . LYS A 1 81 ? -12.564 3.520 9.974 1.00 93.81 81 LYS A C 1
ATOM 641 O O . LYS A 1 81 ? -12.341 3.753 8.788 1.00 93.81 81 LYS A O 1
ATOM 646 N N . LYS A 1 82 ? -13.501 4.187 10.658 1.00 95.69 82 LYS A N 1
ATOM 647 C CA . LYS A 1 82 ? -14.243 5.328 10.091 1.00 95.69 82 LYS A CA 1
ATOM 648 C C . LYS A 1 82 ? -13.277 6.449 9.687 1.00 95.69 82 LYS A C 1
ATOM 650 O O . LYS A 1 82 ? -12.314 6.725 10.395 1.00 95.69 82 LYS A O 1
ATOM 655 N N . THR A 1 83 ? -13.577 7.149 8.598 1.00 96.06 83 THR A N 1
ATOM 656 C CA . THR A 1 83 ? -12.768 8.285 8.116 1.00 96.06 83 THR A CA 1
ATOM 657 C C . THR A 1 83 ? -12.695 9.436 9.116 1.00 96.06 83 THR A C 1
ATOM 659 O O . THR A 1 83 ? -11.736 10.197 9.095 1.00 96.06 83 THR A O 1
ATOM 662 N N . SER A 1 84 ? -13.654 9.526 10.042 1.00 96.31 84 SER A N 1
ATOM 663 C CA . SER A 1 84 ? -13.637 10.490 11.143 1.00 96.31 84 SER A CA 1
ATOM 664 C C . SER A 1 84 ? -12.381 10.394 12.010 1.00 96.31 84 SER A C 1
ATOM 666 O O . SER A 1 84 ? -11.961 11.402 12.543 1.00 96.31 84 SER A O 1
ATOM 668 N N . TYR A 1 85 ? -11.733 9.227 12.122 1.00 92.62 85 TYR A N 1
ATOM 669 C CA . TYR A 1 85 ? -10.476 9.102 12.875 1.00 92.62 85 TYR A CA 1
ATOM 670 C C . TYR A 1 85 ? -9.296 9.842 12.219 1.00 92.62 85 TYR A C 1
ATOM 672 O O . TYR A 1 85 ? -8.265 10.040 12.854 1.00 92.62 85 TYR A O 1
ATOM 680 N N . LEU A 1 86 ? -9.423 10.256 10.954 1.00 93.62 86 LEU A N 1
ATOM 681 C CA . LEU A 1 86 ? -8.391 11.025 10.258 1.00 93.62 86 LEU A CA 1
ATOM 682 C C . LEU A 1 86 ? -8.453 12.525 10.582 1.00 93.62 86 LEU A C 1
ATOM 684 O O . LEU A 1 86 ? -7.523 13.241 10.221 1.00 93.62 86 LEU A O 1
ATOM 688 N N . THR A 1 87 ? -9.494 13.022 11.263 1.00 96.00 87 THR A N 1
ATOM 689 C CA . THR A 1 87 ? -9.581 14.450 11.624 1.00 96.00 87 THR A CA 1
ATOM 690 C C . THR A 1 87 ? -8.424 14.870 12.520 1.00 96.00 87 THR A C 1
ATOM 692 O O . THR A 1 87 ? -7.797 15.890 12.256 1.00 96.00 87 THR A O 1
ATOM 695 N N . ASP A 1 88 ? -8.050 14.035 13.490 1.00 92.94 88 ASP A N 1
ATOM 696 C CA . ASP A 1 88 ? -6.927 14.313 14.392 1.00 92.94 88 ASP A CA 1
ATOM 697 C C . ASP A 1 88 ? -5.601 14.401 13.624 1.00 92.94 88 ASP A C 1
ATOM 699 O O . ASP A 1 88 ? -4.733 15.218 13.934 1.00 92.94 88 ASP A O 1
ATOM 703 N N . LEU A 1 89 ? -5.442 13.571 12.587 1.00 93.00 89 LEU A N 1
ATOM 704 C CA . LEU A 1 89 ? -4.292 13.606 11.684 1.00 93.00 89 LEU A CA 1
ATOM 705 C C . LEU A 1 89 ? -4.246 14.925 10.901 1.00 93.00 89 LEU A C 1
ATOM 707 O O . LEU A 1 89 ? -3.198 15.567 10.833 1.00 93.00 89 LEU A O 1
ATOM 711 N N . ILE A 1 90 ? -5.391 15.340 10.354 1.00 94.94 90 ILE A N 1
ATOM 712 C CA . ILE A 1 90 ? -5.544 16.596 9.611 1.00 94.94 90 ILE A CA 1
ATOM 713 C C . ILE A 1 90 ? -5.234 17.793 10.518 1.00 94.94 90 ILE A C 1
ATOM 715 O O . ILE A 1 90 ? -4.500 18.695 10.116 1.00 94.94 90 ILE A O 1
ATOM 719 N N . ASP A 1 91 ? -5.740 17.797 11.749 1.00 94.12 91 ASP A N 1
ATOM 720 C CA . ASP A 1 91 ? -5.529 18.897 12.688 1.00 94.12 91 ASP A CA 1
ATOM 721 C C . ASP A 1 91 ? -4.077 18.974 13.168 1.00 94.12 91 ASP A C 1
ATOM 723 O O . ASP A 1 91 ? -3.527 20.070 13.288 1.00 94.12 91 ASP A O 1
ATOM 727 N N . ARG A 1 92 ? -3.410 17.832 13.394 1.00 93.25 92 ARG A N 1
ATOM 728 C CA . ARG A 1 92 ? -1.960 17.808 13.660 1.00 93.25 92 ARG A CA 1
ATOM 729 C C . ARG A 1 92 ? -1.167 18.397 12.494 1.00 93.25 92 ARG A C 1
ATOM 731 O O . ARG A 1 92 ? -0.289 19.222 12.725 1.00 93.25 92 ARG A O 1
ATOM 738 N N . HIS A 1 93 ? -1.517 18.042 11.258 1.00 91.94 93 HIS A N 1
ATOM 739 C CA . HIS A 1 93 ? -0.857 18.595 10.076 1.00 91.94 93 HIS A CA 1
ATOM 740 C C . HIS A 1 93 ? -1.065 20.114 9.936 1.00 91.94 93 HIS A C 1
ATOM 742 O O . HIS A 1 93 ? -0.119 20.831 9.617 1.00 91.94 93 HIS A O 1
ATOM 748 N N . LYS A 1 94 ? -2.272 20.625 10.219 1.00 92.44 94 LYS A N 1
ATOM 749 C CA . LYS A 1 94 ? -2.555 22.071 10.186 1.00 92.44 94 LYS A CA 1
ATOM 750 C C . LYS A 1 94 ? -1.695 22.862 11.174 1.00 92.44 94 LYS A C 1
ATOM 752 O O . LYS A 1 94 ? -1.154 23.889 10.779 1.00 92.44 94 LYS A O 1
ATOM 757 N N . ARG A 1 95 ? -1.551 22.378 12.416 1.00 92.56 95 ARG A N 1
ATOM 758 C CA . ARG A 1 95 ? -0.714 23.025 13.449 1.00 92.56 95 ARG A CA 1
ATOM 759 C C . ARG A 1 95 ? 0.757 23.060 13.041 1.00 92.56 95 ARG A C 1
ATOM 761 O O . ARG A 1 95 ? 1.359 24.127 13.014 1.00 92.56 95 ARG A O 1
ATOM 768 N N . TRP A 1 96 ? 1.280 21.913 12.608 1.00 91.38 96 TRP A N 1
ATOM 769 C CA . TRP A 1 96 ? 2.649 21.807 12.099 1.00 91.38 96 TRP A CA 1
ATOM 770 C C . TRP A 1 96 ? 2.910 22.789 10.945 1.00 91.38 96 TRP A C 1
ATOM 772 O O . TRP A 1 96 ? 3.935 23.464 10.911 1.00 91.38 96 TRP A O 1
ATOM 782 N N . LYS A 1 97 ? 1.951 22.926 10.019 1.00 89.56 97 LYS A N 1
ATOM 783 C CA . LYS A 1 97 ? 2.077 23.846 8.884 1.00 89.56 97 LYS A CA 1
ATOM 784 C C . LYS A 1 97 ? 2.053 25.322 9.309 1.00 89.56 97 LYS A C 1
ATOM 786 O O . LYS A 1 97 ? 2.788 26.115 8.729 1.00 89.56 97 LYS A O 1
ATOM 791 N N . SER A 1 98 ? 1.222 25.701 10.285 1.00 89.00 98 SER A N 1
ATOM 792 C CA . SER A 1 98 ? 1.182 27.087 10.783 1.00 89.00 98 SER A CA 1
ATOM 793 C C . SER A 1 98 ? 2.451 27.482 11.535 1.00 89.00 98 SER A C 1
ATOM 795 O O . SER A 1 98 ? 2.887 28.624 11.429 1.00 89.00 98 SER A O 1
ATOM 797 N N . GLU A 1 99 ? 3.059 26.538 12.255 1.00 86.31 99 GLU A N 1
ATOM 798 C CA . GLU A 1 99 ? 4.319 26.758 12.973 1.00 86.31 99 GLU A CA 1
ATOM 799 C C . GLU A 1 99 ? 5.481 26.984 11.994 1.00 86.31 99 GLU A C 1
ATOM 801 O O . GLU A 1 99 ? 6.246 27.922 12.179 1.00 86.31 99 GLU A O 1
ATOM 806 N N . GLN A 1 100 ? 5.550 26.228 10.889 1.00 75.38 100 GLN A N 1
ATOM 807 C CA . GLN A 1 100 ? 6.563 26.456 9.845 1.00 75.38 100 GLN A CA 1
ATOM 808 C C . GLN A 1 100 ? 6.423 27.802 9.127 1.00 75.38 100 GLN A C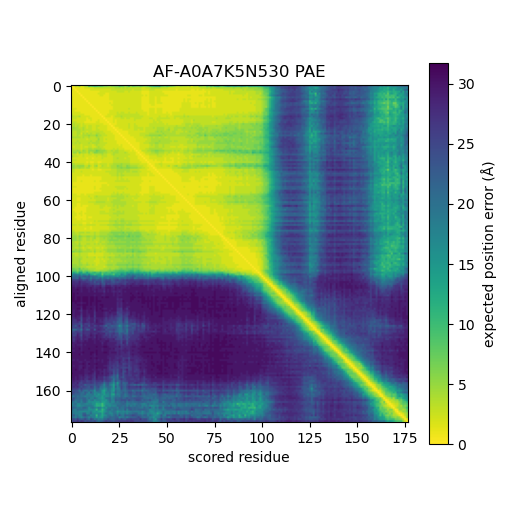 1
ATOM 810 O O . GLN A 1 100 ? 7.427 28.405 8.773 1.00 75.38 100 GLN A O 1
ATOM 815 N N . SER A 1 101 ? 5.201 28.302 8.918 1.00 61.25 101 SER A N 1
ATOM 816 C CA . SER A 1 101 ? 5.002 29.585 8.224 1.00 61.25 101 SER A CA 1
ATOM 817 C C . SER A 1 101 ? 5.454 30.816 9.019 1.00 61.25 101 SER A C 1
ATOM 819 O O . SER A 1 101 ? 5.489 31.911 8.466 1.00 61.25 101 SER A O 1
ATOM 821 N N . HIS A 1 102 ? 5.764 30.657 10.308 1.00 52.81 102 HIS A N 1
ATOM 822 C CA . HIS A 1 102 ? 6.110 31.765 11.197 1.00 52.81 102 HIS A CA 1
ATOM 823 C C . HIS A 1 102 ? 7.628 32.027 11.290 1.00 52.81 102 HIS A C 1
ATOM 825 O O . HIS A 1 102 ? 8.014 33.070 11.814 1.00 52.81 102 HIS A O 1
ATOM 831 N N . ASP A 1 103 ? 8.470 31.131 10.754 1.00 52.50 103 ASP A N 1
ATOM 832 C CA . ASP A 1 103 ? 9.941 31.250 10.768 1.00 52.50 103 ASP A CA 1
ATOM 833 C C . ASP A 1 103 ? 10.531 31.920 9.504 1.00 52.50 103 ASP A C 1
ATOM 835 O O . ASP A 1 103 ? 11.683 32.345 9.526 1.00 52.50 103 ASP A O 1
ATOM 839 N N . ASP A 1 104 ? 9.754 32.092 8.425 1.00 48.56 104 ASP A N 1
ATOM 840 C CA . ASP A 1 104 ? 10.225 32.711 7.167 1.00 48.56 104 ASP A CA 1
ATOM 841 C C . ASP A 1 104 ? 9.961 34.233 7.076 1.00 48.56 104 ASP A C 1
ATOM 843 O O . ASP A 1 104 ? 10.307 34.872 6.083 1.00 48.56 104 ASP A O 1
ATOM 847 N N . SER A 1 105 ? 9.361 34.858 8.097 1.00 48.94 105 SER A N 1
ATOM 848 C CA . SER A 1 105 ? 9.040 36.296 8.079 1.00 48.94 105 SER A CA 1
ATOM 849 C C . SER A 1 105 ? 10.049 37.122 8.881 1.00 48.94 105 SER A C 1
ATOM 851 O O . SER A 1 105 ? 9.731 37.660 9.942 1.00 48.94 105 SER A O 1
ATOM 853 N N . SER A 1 106 ? 11.274 37.233 8.367 1.00 52.16 106 SER A N 1
ATOM 854 C CA . SER A 1 106 ? 12.316 38.105 8.921 1.00 52.16 10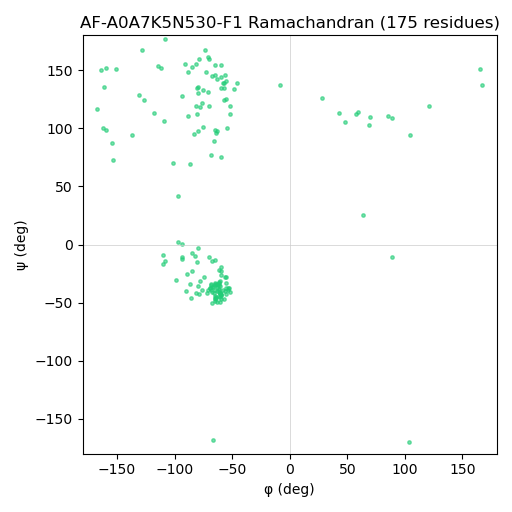6 SER A CA 1
ATOM 855 C C . SER A 1 106 ? 13.327 38.546 7.846 1.00 52.16 106 SER A C 1
ATOM 857 O O . SER A 1 106 ? 14.475 38.108 7.857 1.00 52.16 106 SER A O 1
ATOM 859 N N . SER A 1 107 ? 12.921 39.447 6.945 1.00 46.97 107 SER A N 1
ATOM 860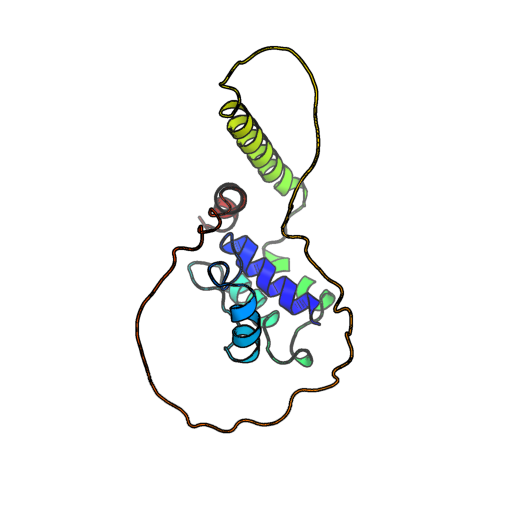 C CA . SER A 1 107 ? 13.760 40.583 6.518 1.00 46.97 107 SER A CA 1
ATOM 861 C C . SER A 1 107 ? 12.942 41.608 5.722 1.00 46.97 107 SER A C 1
ATOM 863 O O . SER A 1 107 ? 12.429 41.318 4.644 1.00 46.97 107 SER A O 1
ATOM 865 N N . ASP A 1 108 ? 12.856 42.791 6.312 1.00 47.75 108 ASP A N 1
ATOM 866 C CA . ASP A 1 108 ? 12.507 44.104 5.769 1.00 47.75 108 ASP A CA 1
ATOM 867 C C . ASP A 1 108 ? 13.445 44.511 4.608 1.00 47.75 108 ASP A C 1
ATOM 869 O O . ASP A 1 108 ? 14.654 44.336 4.755 1.00 47.75 108 ASP A O 1
ATOM 873 N N . ASP A 1 109 ? 12.918 45.034 3.490 1.00 45.47 109 ASP A N 1
ATOM 874 C CA . ASP A 1 109 ? 13.434 46.275 2.878 1.00 45.47 109 ASP A CA 1
ATOM 875 C C . ASP A 1 109 ? 12.448 46.881 1.851 1.00 45.47 109 ASP A C 1
ATOM 877 O O . ASP A 1 109 ? 11.652 46.184 1.216 1.00 45.47 109 ASP A O 1
ATOM 881 N N . SER A 1 110 ? 12.511 48.205 1.735 1.00 47.41 110 SER A N 1
ATOM 882 C CA . SER A 1 110 ? 11.504 49.141 1.224 1.00 47.41 110 SER A CA 1
ATOM 883 C C . SER A 1 110 ? 11.569 49.467 -0.286 1.00 47.41 110 SER A C 1
ATOM 885 O O . SER A 1 110 ? 12.621 49.421 -0.911 1.00 47.41 110 SER A O 1
ATOM 887 N N . ASP A 1 111 ? 10.406 49.867 -0.819 1.00 47.75 111 ASP A N 1
ATOM 888 C CA . ASP A 1 111 ? 10.072 50.836 -1.890 1.00 47.75 111 ASP A CA 1
ATOM 889 C C . ASP A 1 111 ? 11.027 51.188 -3.074 1.00 47.75 111 ASP A C 1
ATOM 891 O O . ASP A 1 111 ? 12.050 51.850 -2.908 1.00 47.75 111 ASP A O 1
ATOM 895 N N . THR A 1 112 ? 10.467 51.038 -4.296 1.00 42.31 112 THR A N 1
ATOM 896 C CA . THR A 1 112 ? 10.473 51.940 -5.497 1.00 42.31 112 THR A CA 1
ATOM 897 C C . THR A 1 112 ? 11.067 51.389 -6.824 1.00 42.31 112 TH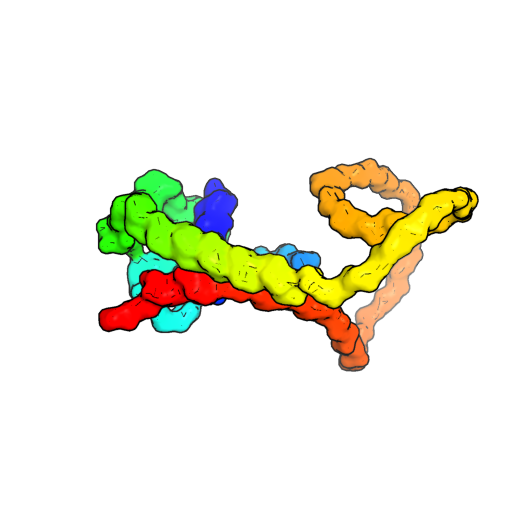R A C 1
ATOM 899 O O . THR A 1 112 ? 12.249 51.089 -6.932 1.00 42.31 112 THR A O 1
ATOM 902 N N . GLU A 1 113 ? 10.191 51.340 -7.844 1.00 42.66 113 GLU A N 1
ATOM 903 C CA . GLU A 1 113 ? 10.288 50.974 -9.287 1.00 42.66 113 GLU A CA 1
ATOM 904 C C . GLU A 1 113 ? 11.159 51.934 -10.168 1.00 42.66 113 GLU A C 1
ATOM 906 O O . GLU A 1 113 ? 11.630 52.946 -9.648 1.00 42.66 113 GLU A O 1
ATOM 911 N N . PRO A 1 114 ? 11.158 51.865 -11.528 1.00 63.50 114 PRO A N 1
ATOM 912 C CA . PRO A 1 114 ? 11.487 50.798 -12.504 1.00 63.50 114 PRO A CA 1
ATOM 913 C C . PRO A 1 114 ? 12.513 51.282 -13.583 1.00 63.50 114 PRO A C 1
ATOM 915 O O . PRO A 1 114 ? 12.725 52.479 -13.708 1.00 63.50 114 PRO A O 1
ATOM 918 N N . ASP A 1 115 ? 13.122 50.390 -14.389 1.00 37.62 115 ASP A N 1
ATOM 919 C CA . ASP A 1 115 ? 13.260 50.472 -15.876 1.00 37.62 115 ASP A CA 1
ATOM 920 C C . ASP A 1 115 ? 14.315 49.497 -16.457 1.00 37.62 115 ASP A C 1
ATOM 922 O O . ASP A 1 115 ? 15.353 49.243 -15.848 1.00 37.62 115 ASP A O 1
ATOM 926 N N . GLY A 1 116 ? 14.099 49.063 -17.709 1.00 38.94 116 GLY A N 1
ATOM 927 C CA . GLY A 1 116 ? 15.201 48.787 -18.649 1.00 38.94 116 GLY A CA 1
ATOM 928 C C . GLY A 1 116 ? 15.618 47.335 -18.960 1.00 38.94 116 GLY A C 1
ATOM 929 O O . GLY A 1 116 ? 16.540 46.795 -18.368 1.00 38.94 116 GLY A O 1
ATOM 930 N N . GLN A 1 117 ? 15.041 46.798 -20.044 1.00 40.88 117 GLN A N 1
ATOM 931 C CA . GLN A 1 117 ? 15.662 45.956 -21.094 1.00 40.88 117 GLN A CA 1
ATOM 932 C C . GLN A 1 117 ? 16.346 44.599 -20.785 1.00 40.88 117 GLN A C 1
ATOM 934 O O . GLN A 1 117 ? 17.469 44.506 -20.312 1.00 40.88 117 GLN A O 1
ATOM 939 N N . ALA A 1 118 ? 15.693 43.561 -21.331 1.00 45.69 118 ALA A N 1
ATOM 940 C CA . ALA A 1 118 ? 16.216 42.473 -22.173 1.00 45.69 118 ALA A CA 1
ATOM 941 C C . ALA A 1 118 ? 17.560 41.807 -21.813 1.00 45.69 118 ALA A C 1
ATOM 943 O O . ALA A 1 118 ? 18.621 42.344 -22.105 1.00 45.69 118 ALA A O 1
ATOM 944 N N . SER A 1 119 ? 17.503 40.529 -21.417 1.00 43.81 119 SER A N 1
ATOM 945 C CA . SER A 1 119 ? 18.089 39.392 -22.159 1.00 43.81 119 SER A CA 1
ATOM 946 C C . SER A 1 119 ? 18.119 38.132 -21.284 1.00 43.81 119 SER A C 1
ATOM 948 O O . SER A 1 119 ? 18.548 38.185 -20.139 1.00 43.81 119 SER A O 1
ATOM 950 N N . GLY A 1 120 ? 17.753 36.988 -21.870 1.00 40.38 120 GLY A N 1
ATOM 951 C CA . GLY A 1 120 ? 18.352 35.698 -21.521 1.00 40.38 120 GLY A CA 1
ATOM 952 C C . GLY A 1 120 ? 17.733 34.886 -20.380 1.00 40.38 120 GLY A C 1
ATOM 953 O O . GLY A 1 120 ? 17.998 35.128 -19.214 1.00 40.38 120 GLY A O 1
ATOM 954 N N . GLY A 1 121 ? 17.077 33.788 -20.771 1.00 45.50 121 GLY A N 1
ATOM 955 C CA . GLY A 1 121 ? 17.193 32.500 -20.084 1.00 45.50 121 GLY A CA 1
ATOM 956 C C . GLY A 1 121 ? 16.279 32.263 -18.885 1.00 45.50 121 GLY A C 1
ATOM 957 O O . GLY A 1 121 ? 16.514 32.756 -17.790 1.00 45.50 121 GLY A O 1
ATOM 958 N N . SER A 1 122 ? 15.322 31.354 -19.052 1.00 37.38 122 SER A N 1
ATOM 959 C CA . SER A 1 122 ? 14.878 30.524 -17.936 1.00 37.38 122 SER A CA 1
ATOM 960 C C . SER A 1 122 ? 14.727 29.092 -18.431 1.00 37.38 122 SER A C 1
ATOM 962 O O . SER A 1 122 ? 13.724 28.715 -19.027 1.00 37.38 122 SER A O 1
ATOM 964 N N . ASP A 1 123 ? 15.800 28.327 -18.232 1.00 50.88 123 ASP A N 1
ATOM 965 C CA . ASP A 1 123 ? 15.752 26.880 -18.047 1.00 50.88 123 ASP A CA 1
ATOM 966 C C . ASP A 1 123 ? 15.070 26.638 -16.695 1.00 50.88 123 ASP A C 1
ATOM 968 O O . ASP A 1 123 ? 15.712 26.459 -15.660 1.00 50.88 123 ASP A O 1
ATOM 972 N N . SER A 1 124 ? 13.748 26.779 -16.674 1.00 41.06 124 SER A N 1
ATOM 973 C CA . SER A 1 124 ? 12.925 26.302 -15.577 1.00 41.06 124 SER A CA 1
ATOM 974 C C . SER A 1 124 ? 12.466 24.904 -15.958 1.00 41.06 124 SER A C 1
ATOM 976 O O . SER A 1 124 ? 11.986 24.669 -17.064 1.00 41.06 124 SER A O 1
ATOM 978 N N . GLY A 1 125 ? 12.694 23.959 -15.045 1.00 52.25 125 GLY A N 1
ATOM 979 C CA . GLY A 1 125 ? 12.372 22.543 -15.182 1.00 52.25 125 GLY A CA 1
ATOM 980 C C . GLY A 1 125 ? 10.883 22.287 -15.398 1.00 52.25 125 GLY A C 1
ATOM 981 O O . GLY A 1 125 ? 10.180 21.822 -14.499 1.00 52.25 125 GLY A O 1
ATOM 982 N N . GLU A 1 126 ? 10.416 22.558 -16.609 1.00 43.97 126 GLU A N 1
ATOM 983 C CA . GLU A 1 126 ? 9.097 22.195 -17.074 1.00 43.97 126 GLU A CA 1
ATOM 984 C C . GLU A 1 126 ? 9.084 20.701 -17.388 1.00 43.97 126 GLU A C 1
ATOM 986 O O . GLU A 1 126 ? 9.864 20.167 -18.177 1.00 43.97 126 GLU A O 1
ATOM 991 N N . TRP A 1 127 ? 8.180 20.002 -16.716 1.00 44.53 127 TRP A N 1
ATOM 992 C CA . TRP A 1 127 ? 7.877 18.603 -16.949 1.00 44.53 127 TRP A CA 1
ATOM 993 C C . TRP A 1 127 ? 7.294 18.431 -18.354 1.00 44.53 127 TRP A C 1
ATOM 995 O O . TRP A 1 127 ? 6.093 18.595 -18.566 1.00 44.53 127 TRP A O 1
ATOM 1005 N N . ILE A 1 128 ? 8.130 18.075 -19.328 1.00 51.12 128 ILE A N 1
ATOM 1006 C CA . ILE A 1 128 ? 7.665 17.804 -20.691 1.00 51.12 128 ILE A CA 1
ATOM 1007 C C . ILE A 1 128 ? 7.081 16.381 -20.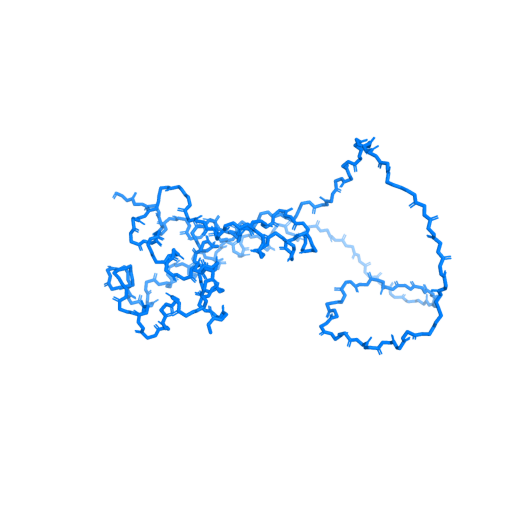743 1.00 51.12 128 ILE A C 1
ATOM 1009 O O . ILE A 1 128 ? 7.807 15.401 -20.889 1.00 51.12 128 ILE A O 1
ATOM 1013 N N . PHE A 1 129 ? 5.751 16.261 -20.636 1.00 38.97 129 PHE A N 1
ATOM 1014 C CA . PHE A 1 129 ? 5.012 14.993 -20.805 1.00 38.97 129 PHE A CA 1
ATOM 1015 C C . PHE A 1 129 ? 4.798 14.605 -22.283 1.00 38.97 129 PHE A C 1
ATOM 1017 O O . PHE A 1 129 ? 4.237 13.556 -22.589 1.00 38.97 129 PHE A O 1
ATOM 1024 N N . THR A 1 130 ? 5.233 15.440 -23.228 1.00 44.62 130 THR A N 1
ATOM 1025 C CA . THR A 1 130 ? 5.049 15.205 -24.663 1.00 44.62 130 THR A CA 1
ATOM 1026 C C . THR A 1 130 ? 6.379 14.873 -25.325 1.00 44.62 130 THR A C 1
ATOM 1028 O O . THR A 1 130 ? 7.199 15.761 -25.559 1.00 44.62 130 THR A O 1
ATOM 1031 N N . ILE A 1 131 ? 6.577 13.602 -25.685 1.00 52.19 131 ILE A N 1
ATOM 1032 C CA . ILE A 1 131 ? 7.573 13.228 -26.693 1.00 52.19 131 ILE A CA 1
ATOM 1033 C C . ILE A 1 131 ? 7.119 13.884 -27.998 1.00 52.19 131 ILE A C 1
ATOM 1035 O O . ILE A 1 131 ? 6.227 13.390 -28.683 1.00 52.19 131 ILE A O 1
ATOM 1039 N N . ARG A 1 132 ? 7.688 15.046 -28.322 1.00 39.84 132 ARG A N 1
ATOM 1040 C CA . ARG A 1 132 ? 7.580 15.603 -29.664 1.00 39.84 132 ARG A CA 1
ATOM 1041 C C . ARG A 1 132 ? 8.520 14.786 -30.535 1.00 39.84 132 ARG A C 1
ATOM 1043 O O . ARG A 1 132 ? 9.734 14.967 -30.465 1.00 39.84 132 ARG A O 1
ATOM 1050 N N . GLU A 1 133 ? 7.953 13.856 -31.297 1.00 42.34 133 GLU A N 1
ATOM 1051 C CA . GLU A 1 133 ? 8.674 13.149 -32.350 1.00 42.34 133 GLU A CA 1
ATOM 1052 C C . GLU A 1 133 ? 9.342 14.187 -33.257 1.00 42.34 133 GLU A C 1
ATOM 1054 O O . GLU A 1 133 ? 8.690 15.067 -33.825 1.00 42.34 133 GLU A O 1
ATOM 1059 N N . LYS A 1 134 ? 10.670 14.130 -33.325 1.00 32.41 134 LYS A N 1
ATOM 1060 C CA . LYS A 1 134 ? 11.457 14.858 -34.311 1.00 32.41 134 LYS A CA 1
ATOM 1061 C C . LYS A 1 134 ? 12.169 13.802 -35.143 1.00 32.41 134 LYS A C 1
ATOM 1063 O O . LYS A 1 134 ? 12.982 13.050 -34.609 1.00 32.41 134 LYS A O 1
ATOM 1068 N N . ASP A 1 135 ? 11.787 13.731 -36.414 1.00 35.91 135 ASP A N 1
ATOM 1069 C CA . ASP A 1 135 ? 12.239 12.753 -37.404 1.00 35.91 135 ASP A CA 1
ATOM 1070 C C . ASP A 1 135 ? 13.764 12.534 -37.403 1.00 35.91 135 ASP A C 1
ATOM 1072 O O . ASP A 1 135 ? 14.523 13.512 -37.372 1.00 35.91 135 ASP A O 1
ATOM 1076 N N . PRO A 1 136 ? 14.253 11.284 -37.532 1.00 38.53 136 PRO A N 1
ATOM 1077 C CA . PRO A 1 136 ? 15.671 11.021 -37.676 1.00 38.53 136 PRO A CA 1
ATOM 1078 C C . PRO A 1 136 ? 16.053 11.069 -39.160 1.00 38.53 136 PRO A C 1
ATOM 1080 O O . PRO A 1 136 ? 15.727 10.173 -39.940 1.00 38.53 136 PRO A O 1
ATOM 1083 N N . LYS A 1 137 ? 16.807 12.094 -39.561 1.00 34.44 137 LYS A N 1
ATOM 1084 C CA . LYS A 1 137 ? 17.655 12.017 -40.756 1.00 34.44 137 LYS A CA 1
ATOM 1085 C C . LYS A 1 137 ? 19.082 12.407 -40.400 1.00 34.44 137 LYS A C 1
ATOM 1087 O O . LYS A 1 137 ? 19.322 13.516 -39.938 1.00 34.44 137 LYS A O 1
ATOM 1092 N N . ASN A 1 138 ? 19.980 11.477 -40.721 1.00 30.78 138 ASN A N 1
ATOM 1093 C CA . ASN A 1 138 ? 21.439 11.548 -40.717 1.00 30.78 138 ASN A CA 1
ATOM 1094 C C . ASN A 1 138 ? 22.125 11.631 -39.352 1.00 30.78 138 ASN A C 1
ATOM 1096 O O . ASN A 1 138 ? 22.165 12.685 -38.733 1.00 30.78 138 ASN A O 1
ATOM 1100 N N . LEU A 1 139 ? 22.802 10.541 -38.981 1.00 33.66 139 LEU A N 1
ATOM 1101 C CA . LEU A 1 139 ? 24.266 10.538 -38.923 1.00 33.66 139 LEU A CA 1
ATOM 1102 C C . LEU A 1 139 ? 24.800 9.098 -38.940 1.00 33.66 139 LEU A C 1
ATOM 1104 O O . LEU A 1 139 ? 24.261 8.193 -38.310 1.00 33.66 139 LEU A O 1
ATOM 1108 N N . GLU A 1 140 ? 25.825 8.930 -39.762 1.00 29.81 140 GLU A N 1
ATOM 1109 C CA . GLU A 1 140 ? 26.472 7.700 -40.195 1.00 29.81 140 GLU A CA 1
ATOM 1110 C C . GLU A 1 140 ? 27.549 7.220 -39.204 1.00 29.81 140 GLU A C 1
ATOM 1112 O O . GLU A 1 140 ? 28.141 7.999 -38.463 1.00 29.81 140 GLU A O 1
ATOM 1117 N N . ASN A 1 141 ? 27.744 5.901 -39.234 1.00 30.75 141 ASN A N 1
ATOM 1118 C CA . ASN A 1 141 ? 28.762 5.013 -38.663 1.00 30.75 141 ASN A CA 1
ATOM 1119 C C . ASN A 1 141 ? 30.026 5.591 -37.989 1.00 30.75 141 ASN A C 1
ATOM 1121 O O . ASN A 1 141 ? 30.784 6.366 -38.564 1.00 30.75 141 ASN A O 1
ATOM 1125 N N . GLY A 1 142 ? 30.373 4.986 -36.847 1.00 30.59 142 GLY A N 1
ATOM 1126 C CA . GLY A 1 142 ? 31.726 4.981 -36.287 1.00 30.59 142 GLY A CA 1
ATOM 1127 C C . GLY A 1 142 ? 31.888 3.876 -35.240 1.00 30.59 142 GLY A C 1
ATOM 1128 O O . GLY A 1 142 ? 31.445 4.022 -34.106 1.00 30.59 142 GLY A O 1
ATOM 1129 N N . ALA A 1 143 ? 32.495 2.753 -35.626 1.00 32.25 143 ALA A N 1
ATOM 1130 C CA . ALA A 1 143 ? 32.835 1.648 -34.731 1.00 32.25 143 ALA A CA 1
ATOM 1131 C C . ALA A 1 143 ? 34.117 1.953 -33.932 1.00 32.25 143 ALA A C 1
ATOM 1133 O O . ALA A 1 143 ? 35.137 2.280 -34.533 1.00 32.25 143 ALA A O 1
ATOM 1134 N N . ALA A 1 144 ? 34.096 1.773 -32.606 1.00 31.94 144 ALA A N 1
ATOM 1135 C CA . ALA A 1 144 ? 35.288 1.559 -31.776 1.00 31.94 144 ALA A CA 1
ATOM 1136 C C . ALA A 1 144 ? 34.919 0.904 -30.424 1.00 31.94 144 ALA A C 1
ATOM 1138 O O . ALA A 1 144 ? 33.803 1.027 -29.935 1.00 31.94 144 ALA A O 1
ATOM 1139 N N . GLN A 1 145 ? 35.881 0.155 -29.890 1.00 33.00 145 GLN A N 1
ATOM 1140 C CA . GLN A 1 145 ? 35.822 -0.961 -28.935 1.00 33.00 145 GLN A CA 1
ATOM 1141 C C . GLN A 1 145 ? 35.517 -0.620 -27.453 1.00 33.00 145 GLN A C 1
ATOM 1143 O O . GLN A 1 145 ? 35.600 0.544 -27.063 1.00 33.00 145 GLN A O 1
ATOM 1148 N N . PRO A 1 146 ? 35.208 -1.633 -26.605 1.00 36.81 146 PRO A N 1
ATOM 1149 C CA . PRO A 1 146 ? 34.881 -1.449 -25.188 1.00 36.81 146 PRO A CA 1
ATOM 1150 C C . PRO A 1 146 ? 36.136 -1.286 -24.317 1.00 36.81 146 PRO A C 1
ATOM 1152 O O . PRO A 1 146 ? 37.074 -2.075 -24.423 1.00 36.81 146 PRO A O 1
ATOM 1155 N N . LEU A 1 147 ? 36.130 -0.304 -23.410 1.00 30.73 147 LEU A N 1
ATOM 1156 C CA . LEU A 1 147 ? 37.147 -0.158 -22.367 1.00 30.73 147 LEU A CA 1
ATOM 1157 C C . LEU A 1 147 ? 36.513 0.057 -20.989 1.00 30.73 147 LEU A C 1
ATOM 1159 O O . LEU A 1 147 ? 35.653 0.911 -20.782 1.00 30.73 147 LEU A O 1
ATOM 1163 N N . GLU A 1 148 ? 36.986 -0.779 -20.073 1.00 29.98 148 GLU A N 1
ATOM 1164 C CA . GLU A 1 148 ? 36.735 -0.829 -18.640 1.00 29.98 148 GLU A CA 1
ATOM 1165 C C . GLU A 1 148 ? 37.210 0.427 -17.878 1.00 29.98 148 GLU A C 1
ATOM 1167 O O . GLU A 1 148 ? 38.291 0.958 -18.119 1.00 29.98 148 GLU A O 1
ATOM 1172 N N . LEU A 1 149 ? 36.393 0.794 -16.884 1.00 32.44 149 LEU A N 1
ATOM 1173 C CA . LEU A 1 149 ? 36.710 1.318 -15.546 1.00 32.44 149 LEU A CA 1
ATOM 1174 C C . LEU A 1 149 ? 37.558 2.602 -15.365 1.00 32.44 149 LEU A C 1
ATOM 1176 O O . LEU A 1 149 ? 38.780 2.586 -15.444 1.00 32.44 149 LEU A O 1
ATOM 1180 N N . GLN A 1 150 ? 36.904 3.662 -14.862 1.00 31.12 150 GLN A N 1
ATOM 1181 C CA . GLN A 1 150 ? 37.451 4.646 -13.900 1.00 31.12 150 GLN A CA 1
ATOM 1182 C C . GLN A 1 150 ? 36.272 5.363 -13.205 1.00 31.12 150 GLN A C 1
ATOM 1184 O O . GLN A 1 150 ? 35.508 6.086 -13.832 1.00 31.12 150 GLN A O 1
ATOM 1189 N N . ARG A 1 151 ? 35.890 4.956 -11.989 1.00 33.31 151 ARG A N 1
ATOM 1190 C CA . ARG A 1 151 ? 36.277 5.524 -10.678 1.00 33.31 151 ARG A CA 1
ATOM 1191 C C . ARG A 1 151 ? 36.160 7.061 -10.563 1.00 33.31 151 ARG A C 1
ATOM 1193 O O . ARG A 1 151 ? 37.048 7.790 -10.976 1.00 33.31 151 ARG A O 1
ATOM 1200 N N . ASN A 1 152 ? 35.110 7.467 -9.839 1.00 34.41 152 ASN A N 1
ATOM 1201 C CA . ASN A 1 152 ? 34.925 8.676 -9.018 1.00 34.41 152 ASN A CA 1
ATOM 1202 C C . ASN A 1 152 ? 34.831 10.059 -9.693 1.00 34.41 152 ASN A C 1
ATOM 1204 O O . ASN A 1 152 ? 35.833 10.734 -9.912 1.00 34.41 152 ASN A O 1
ATOM 1208 N N . LYS A 1 153 ? 33.592 10.569 -9.781 1.00 32.50 153 LYS A N 1
ATOM 1209 C CA . LYS A 1 153 ? 33.264 11.944 -9.362 1.00 32.50 153 LYS A CA 1
ATOM 1210 C C . LYS A 1 153 ? 31.782 12.022 -8.980 1.00 32.50 153 LYS A C 1
ATOM 1212 O O . LYS A 1 153 ? 30.922 12.285 -9.814 1.00 32.50 153 LYS A O 1
ATOM 1217 N N . GLU A 1 154 ? 31.494 11.724 -7.717 1.00 38.62 154 GLU A N 1
ATOM 1218 C CA . GLU A 1 154 ? 30.205 12.012 -7.090 1.00 38.62 154 GLU A CA 1
ATOM 1219 C C . GLU A 1 154 ? 30.071 13.538 -7.046 1.00 38.62 154 GLU A C 1
ATOM 1221 O O . GLU A 1 154 ? 30.728 14.219 -6.264 1.00 38.62 154 GLU A O 1
ATOM 1226 N N . LYS A 1 155 ? 29.340 14.102 -8.010 1.00 36.62 155 LYS A N 1
ATOM 1227 C CA . LYS A 1 155 ? 28.858 15.475 -7.898 1.00 36.62 155 LYS A CA 1
ATOM 1228 C C . LYS A 1 155 ? 27.624 15.391 -7.014 1.00 36.62 155 LYS A C 1
ATOM 1230 O O . LYS A 1 155 ? 26.640 14.786 -7.435 1.00 36.62 155 LYS A O 1
ATOM 1235 N N . ASP A 1 156 ? 27.719 15.950 -5.811 1.00 40.66 156 ASP A N 1
ATOM 1236 C CA . ASP A 1 156 ? 26.607 16.094 -4.874 1.00 40.66 156 ASP A CA 1
ATOM 1237 C C . ASP A 1 156 ? 25.448 16.813 -5.569 1.00 40.66 156 ASP A C 1
ATOM 1239 O O . ASP A 1 156 ? 25.443 18.030 -5.757 1.00 40.66 156 ASP A O 1
ATOM 1243 N N . ILE A 1 157 ? 24.471 16.027 -6.007 1.00 48.56 157 ILE A N 1
ATOM 1244 C CA . ILE A 1 157 ? 23.160 16.530 -6.391 1.00 48.56 157 ILE A CA 1
ATOM 1245 C C . ILE A 1 157 ? 22.488 16.936 -5.076 1.00 48.56 157 ILE A C 1
ATOM 1247 O O . ILE A 1 157 ? 22.504 16.129 -4.140 1.00 48.56 157 ILE A O 1
ATOM 1251 N N . PRO A 1 158 ? 21.898 18.142 -4.969 1.00 38.00 158 PRO A N 1
ATOM 1252 C CA . PRO A 1 158 ? 21.171 18.543 -3.775 1.00 38.00 158 PRO A CA 1
ATOM 1253 C C . PRO A 1 158 ? 20.138 17.470 -3.427 1.00 38.00 158 PRO A C 1
ATOM 1255 O O . PRO A 1 158 ? 19.198 17.219 -4.187 1.00 38.00 158 PRO A O 1
ATOM 1258 N N . LYS A 1 159 ? 20.362 16.781 -2.302 1.00 50.69 159 LYS A N 1
ATOM 1259 C CA . LYS A 1 159 ? 19.441 15.770 -1.787 1.00 50.69 159 LYS A CA 1
ATOM 1260 C C . LYS A 1 159 ? 18.102 16.463 -1.593 1.00 50.69 159 LYS A C 1
ATOM 1262 O O . LYS A 1 159 ? 18.035 17.478 -0.901 1.00 50.69 159 LYS A O 1
ATOM 1267 N N . ARG A 1 160 ? 17.044 15.935 -2.214 1.00 49.19 160 ARG A N 1
ATOM 1268 C CA . ARG A 1 160 ? 15.690 16.395 -1.905 1.00 49.19 160 ARG A CA 1
ATOM 1269 C C . ARG A 1 160 ? 15.507 16.235 -0.393 1.00 49.19 160 ARG A C 1
ATOM 1271 O O . ARG A 1 160 ? 15.789 15.145 0.112 1.00 49.19 160 ARG A O 1
ATOM 1278 N N . PRO A 1 161 ? 15.129 17.296 0.334 1.00 45.25 161 PRO A N 1
ATOM 1279 C CA . PRO A 1 161 ? 14.928 17.182 1.766 1.00 45.25 161 PRO A CA 1
ATOM 1280 C C . PRO A 1 161 ? 13.875 16.106 2.027 1.00 45.25 161 PRO A C 1
ATOM 1282 O O . PRO A 1 161 ? 12.886 16.003 1.296 1.00 45.25 161 PRO A O 1
ATOM 1285 N N . LEU A 1 162 ? 14.121 15.284 3.052 1.00 52.28 162 LEU A N 1
ATOM 1286 C CA . LEU A 1 162 ? 13.150 14.309 3.534 1.00 52.28 162 LEU A CA 1
ATOM 1287 C C . LEU A 1 162 ? 11.811 15.018 3.713 1.00 52.28 162 LEU A C 1
ATOM 1289 O O . LEU A 1 162 ? 11.757 16.106 4.291 1.00 52.28 162 LEU A O 1
ATOM 1293 N N . SER A 1 163 ? 10.738 14.401 3.229 1.00 50.19 163 SER A N 1
ATOM 1294 C CA . SER A 1 163 ? 9.393 14.902 3.468 1.00 50.19 163 SER A CA 1
ATOM 1295 C C . SER A 1 163 ? 9.085 14.786 4.964 1.00 50.19 163 SER A C 1
ATOM 1297 O O . SER A 1 163 ? 8.589 13.766 5.446 1.00 50.19 163 SER A O 1
ATOM 1299 N N . GLN A 1 164 ? 9.421 15.833 5.725 1.00 49.56 164 GLN A N 1
ATOM 1300 C CA . GLN A 1 164 ? 9.202 15.904 7.174 1.00 49.56 164 GLN A CA 1
ATOM 1301 C C . GLN A 1 164 ? 7.712 15.774 7.531 1.00 49.56 164 GLN A C 1
ATOM 1303 O O . GLN A 1 164 ? 7.372 15.446 8.669 1.00 49.56 164 GLN A O 1
ATOM 1308 N N . CYS A 1 165 ? 6.819 16.008 6.562 1.00 46.94 165 CYS A N 1
ATOM 1309 C CA . CYS A 1 165 ? 5.380 16.015 6.770 1.00 46.94 165 CYS A CA 1
ATOM 1310 C C . CYS A 1 165 ? 4.759 14.615 6.872 1.00 46.94 165 CYS A C 1
ATOM 1312 O O . CYS A 1 165 ? 3.790 14.464 7.611 1.00 46.94 165 CYS A O 1
ATOM 1314 N N . LEU A 1 166 ? 5.290 13.585 6.199 1.00 51.59 166 LEU A N 1
ATOM 1315 C CA . LEU A 1 166 ? 4.674 12.250 6.234 1.00 51.59 166 LEU A CA 1
ATOM 1316 C C . LEU A 1 166 ? 5.137 11.437 7.443 1.00 51.59 166 LEU A C 1
ATOM 1318 O O . LEU A 1 166 ? 4.294 10.894 8.159 1.00 51.59 166 LEU A O 1
ATOM 1322 N N . SER A 1 167 ? 6.440 11.403 7.745 1.00 56.22 167 SER A N 1
ATOM 1323 C CA . SER A 1 167 ? 6.925 10.617 8.889 1.00 56.22 167 SER A CA 1
ATOM 1324 C C . SER A 1 167 ? 6.418 11.182 10.224 1.00 56.22 167 SER A C 1
ATOM 1326 O O . SER A 1 167 ? 5.936 10.423 11.061 1.00 56.22 167 SER A O 1
ATOM 1328 N N . THR A 1 168 ? 6.413 12.502 10.414 1.00 54.31 168 THR A N 1
ATOM 1329 C CA . THR A 1 168 ? 6.004 13.131 11.686 1.00 54.31 168 THR A CA 1
ATOM 1330 C C . THR A 1 168 ? 4.507 12.971 11.968 1.00 54.31 168 THR A C 1
ATOM 1332 O O . THR A 1 168 ? 4.080 12.822 13.114 1.00 54.31 168 THR A O 1
ATOM 1335 N N . VAL A 1 169 ? 3.686 12.974 10.917 1.00 57.41 169 VAL A N 1
ATOM 1336 C CA . VAL A 1 169 ? 2.223 12.964 11.038 1.00 57.41 169 VAL A CA 1
ATOM 1337 C C . VAL A 1 169 ? 1.689 11.527 11.077 1.00 57.41 169 VAL A C 1
ATOM 1339 O O . VAL A 1 169 ? 0.813 11.219 11.895 1.00 57.41 169 VAL A O 1
ATOM 1342 N N . ILE A 1 170 ? 2.250 10.630 10.259 1.00 61.62 170 ILE A N 1
ATOM 1343 C CA . ILE A 1 170 ? 1.707 9.287 10.007 1.00 61.62 170 ILE A CA 1
ATOM 1344 C C . ILE A 1 170 ? 2.391 8.190 10.840 1.00 61.62 170 ILE A C 1
ATOM 1346 O O . ILE A 1 170 ? 1.707 7.246 11.231 1.00 61.62 170 ILE A O 1
ATOM 1350 N N . SER A 1 171 ? 3.680 8.306 11.193 1.00 58.50 171 SER A N 1
ATOM 1351 C CA . SER A 1 171 ? 4.401 7.234 11.922 1.00 58.50 171 SER A CA 1
ATOM 1352 C C . SER A 1 171 ? 3.714 6.740 13.208 1.00 58.50 171 SER A C 1
ATOM 1354 O O . SER A 1 171 ? 3.709 5.528 13.430 1.00 58.50 171 SER A O 1
ATOM 1356 N N . PRO A 1 172 ? 3.057 7.591 14.028 1.00 56.66 172 PRO A N 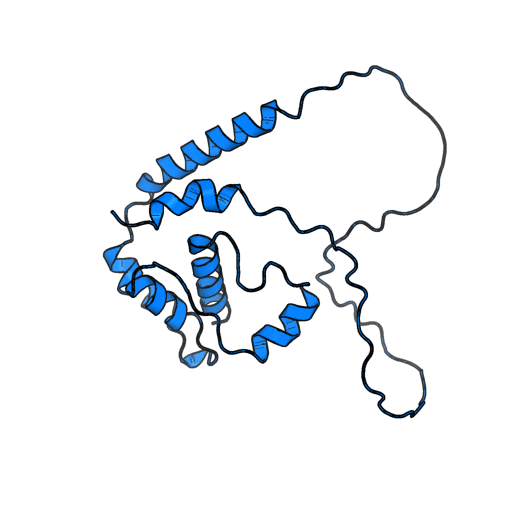1
ATOM 1357 C CA . PRO A 1 172 ? 2.349 7.128 15.227 1.00 56.66 172 PRO A CA 1
ATOM 1358 C C . PRO A 1 172 ? 1.150 6.207 14.944 1.00 56.66 172 PRO A C 1
ATOM 1360 O O . PRO A 1 172 ? 0.628 5.596 15.868 1.00 56.66 172 PRO A O 1
ATOM 1363 N N . LEU A 1 173 ? 0.681 6.124 13.692 1.00 55.50 173 LEU A N 1
ATOM 1364 C CA . LEU A 1 173 ? -0.434 5.263 13.287 1.00 55.50 173 LEU A CA 1
ATOM 1365 C C . LEU A 1 173 ? 0.010 3.822 12.980 1.00 55.50 173 LEU A C 1
ATOM 1367 O O . LEU A 1 173 ? -0.815 2.912 13.024 1.00 55.50 173 LEU A O 1
ATOM 1371 N N . PHE A 1 174 ? 1.290 3.620 12.650 1.00 53.72 174 PHE A N 1
ATOM 1372 C CA . PHE A 1 174 ? 1.837 2.328 12.219 1.00 53.72 174 PHE A CA 1
ATOM 1373 C C . PHE A 1 174 ? 2.789 1.677 13.231 1.00 53.72 174 PHE A C 1
ATOM 1375 O O . PHE A 1 174 ? 3.144 0.513 13.051 1.00 53.72 174 PHE A O 1
ATOM 1382 N N . ALA A 1 175 ? 3.181 2.390 14.289 1.00 41.28 175 ALA A N 1
ATOM 1383 C CA . ALA A 1 175 ? 3.846 1.800 15.445 1.00 41.28 175 ALA A CA 1
ATOM 1384 C C . ALA A 1 175 ? 2.789 1.175 16.374 1.00 41.28 175 ALA A C 1
ATOM 1386 O O . ALA A 1 175 ? 1.894 1.873 16.847 1.00 41.28 175 ALA A O 1
ATOM 1387 N N . GLU A 1 176 ? 2.857 -0.138 16.601 1.00 50.31 176 GLU A N 1
ATOM 1388 C CA . GLU A 1 176 ? 2.001 -0.812 17.587 1.00 50.31 176 GLU A CA 1
ATOM 1389 C C . GLU A 1 176 ? 2.425 -0.486 19.030 1.00 50.31 176 GLU A C 1
ATOM 1391 O O . GLU A 1 176 ? 3.608 -0.287 19.319 1.00 50.31 176 GLU A O 1
ATOM 1396 N N . VAL A 1 177 ? 1.407 -0.463 19.900 1.00 38.47 177 VAL A N 1
ATOM 1397 C CA . VAL A 1 177 ? 1.473 -0.695 21.353 1.00 38.47 177 VAL A CA 1
ATOM 1398 C C . VAL A 1 177 ? 1.506 -2.198 21.595 1.00 38.47 177 VAL A C 1
ATOM 1400 O O . VAL A 1 177 ? 0.713 -2.891 20.918 1.00 38.47 177 VAL A O 1
#

Nearest PDB structures (foldseek):
  8qlt-assembly1_A  TM=9.977E-01  e=3.132E-10  Homo sapiens
  2xik-assembly1_A  TM=9.859E-01  e=4.500E-10  Homo sapiens
  4nzw-assembly1_B  TM=9.897E-01  e=5.730E-10  Homo sapiens
  7b36-assembly2_C  TM=9.878E-01  e=8.744E-10  Homo sapiens
  4fza-assembly1_B  TM=9.914E-01  e=1.334E-09  Homo sapiens

Radius of gyration: 24.05 Å; Cα contacts (8 Å, |Δi|>4): 92; chains: 1; bounding box: 52×64×62 Å

Organism: Chroicocephalus maculipennis (NCBI:txid287016)

Secondary structure (DSSP, 8-state):
-HHHHHHHHHHHHHHHSS-TTTTS-HHHHHHHHHHSPPP---SS--HHHHHHHHHHT-SSGGGSPPHHHHTTSHHHHHH---GGGGHHHHHHHHHHHHHHTTSS------------------------------------------------------PPPP-HHHHHHHHHHHS--

Mean predicted aligned error: 16.4 Å

Solvent-accessible surface area (backbone atoms only — not comparable to full-atom values): 11976 Å² total; per-residue (Å²): 99,70,64,42,34,52,49,21,45,49,52,44,16,68,74,69,41,49,46,90,67,71,89,52,58,69,79,59,49,70,62,42,63,80,71,47,78,66,80,75,74,80,74,93,61,59,68,48,54,39,52,52,32,51,44,25,38,42,90,52,60,83,73,29,68,51,72,79,53,50,64,67,31,70,40,45,67,73,66,65,71,68,73,74,72,48,50,64,51,52,52,53,50,53,52,56,52,56,60,60,66,64,75,76,78,81,80,91,85,83,91,86,90,88,87,85,84,90,82,84,88,80,94,63,93,70,84,76,88,66,87,73,86,71,85,92,77,88,85,83,89,81,91,80,83,92,81,84,89,82,86,86,79,88,73,85,66,84,73,77,75,77,59,65,69,44,45,74,62,43,45,77,78,63,56,83,132

InterPro domains:
  IPR000719 Protein kinase domain [PF00069] (2-76)
  IPR000719 Protein kinase domain [PS50011] (1-76)
  IPR011009 Protein kinase-like domain superfamily [SSF56112] (2-112)
  IPR050629 STE20/SPS1-related Proline-Alanine-rich Kinase [PTHR48012] (1-125)